Protein AF-A0A5J4Q9H9-F1 (afdb_monomer)

Secondary structure (DSSP, 8-state):
----EEEEE--EEEEEEEEE-SEEEEEHHHHHHHHHTSTT--HHHHHHHHTTS-SEEEEE-EEEEEEEEEEEEEEEEEEEE--GGGTTEEEEEEEEEEEEEEEEEEEEEEEEE--BSSTT--SBTTTTS-TTTHHHHHHH-HHHHHHHHS-EEEEEEE-GGGB-SEEEEEEEEEEEEEEETTEEEEEEEEEEEE-S-SBSSGGG--PPPEEEEEEEEEEE--

InterPro domains:
  IPR025665 Outer membrane protein, beta-barrel domain 2 [PF13568] (6-195)

Foldseek 3Di:
DQPQKDKDKDKDKDKFWDKDAFKDKDAVVVLLVVVVPDPQADPVLSVLLVVQQDRIKMKGWIKIKIWIKTKIDMKMKGKDQDDDPRNQKIKIKIKDKMKIFTPFIKMFIADWTFIGRDRVRPHWQLRSRDPVCVVVCCVRPVVVCCSGGNTDGTGMDGCQVQWDRMWMWMWMWIKMWGDDPQKIKMKIKIKIKTPDFTGPDCVVPGDIIMDIDIDTDMDGHD

Radius of gyration: 25.95 Å; Cα contacts (8 Å, |Δi|>4): 492; chains: 1; bounding box: 65×29×71 Å

Mean predicted aligned error: 10.01 Å

Organism: NCBI:txid433724

Nearest PDB structures (foldseek):
  8b14-assembly1_A  TM=2.072E-01  e=6.766E-01  Escherichia coli
  6z8a-assembly1_A  TM=2.342E-01  e=1.383E+00  Pseudomonas aeruginosa PAO1
  1xkw-assembly1_A  TM=2.610E-01  e=2.533E+00  Pseudomonas aeruginosa
  4v2t-assembly1_A  TM=9.777E-02  e=7.094E-02  Pleurotus ostreatus
  2w78-assembly2_B  TM=1.909E-01  e=9.483E+00  Pseudomonas aeruginosa PAO1

Structure (mmCIF, N/CA/C/O backbone):
data_AF-A0A5J4Q9H9-F1
#
_entry.id   AF-A0A5J4Q9H9-F1
#
loop_
_atom_site.group_PDB
_atom_site.id
_atom_site.type_symbol
_atom_site.label_atom_id
_atom_site.label_alt_id
_atom_site.label_comp_id
_atom_site.label_asym_id
_atom_site.label_entity_id
_atom_site.label_seq_id
_atom_site.pdbx_PDB_ins_code
_atom_site.Cartn_x
_atom_site.Cartn_y
_atom_site.Cartn_z
_atom_site.occupancy
_atom_site.B_iso_or_equiv
_atom_site.auth_seq_id
_atom_site.auth_comp_id
_atom_site.auth_asym_id
_atom_site.auth_atom_id
_atom_site.pdbx_PDB_model_num
ATOM 1 N N . MET A 1 1 ? 23.701 0.037 -36.144 1.00 41.28 1 MET A N 1
ATOM 2 C CA . MET A 1 1 ? 22.432 -0.633 -35.800 1.00 41.28 1 MET A CA 1
ATOM 3 C C . MET A 1 1 ? 21.512 0.436 -35.239 1.00 41.28 1 MET A C 1
ATOM 5 O O . MET A 1 1 ? 21.900 1.088 -34.281 1.00 41.28 1 MET A O 1
ATOM 9 N N . ASN A 1 2 ? 20.389 0.717 -35.909 1.00 48.28 2 ASN A N 1
ATOM 10 C CA . ASN A 1 2 ? 19.374 1.657 -35.422 1.00 48.28 2 ASN A CA 1
ATOM 11 C C . ASN A 1 2 ? 18.574 0.952 -34.322 1.00 48.28 2 ASN A C 1
ATOM 13 O O . ASN A 1 2 ? 17.488 0.436 -34.574 1.00 48.28 2 ASN A O 1
ATOM 17 N N . ASP A 1 3 ? 19.130 0.888 -33.115 1.00 61.78 3 ASP A N 1
ATOM 18 C CA . ASP A 1 3 ? 18.495 0.205 -31.985 1.00 61.78 3 ASP A CA 1
ATOM 19 C C . ASP A 1 3 ? 17.458 1.126 -31.342 1.00 61.78 3 ASP A C 1
ATOM 21 O O . ASP A 1 3 ? 17.572 1.505 -30.180 1.00 61.78 3 ASP A O 1
ATOM 25 N N . LEU A 1 4 ? 16.453 1.519 -32.126 1.00 75.50 4 LEU A N 1
ATOM 26 C CA . LEU A 1 4 ? 15.326 2.341 -31.686 1.00 75.50 4 LEU A CA 1
ATOM 27 C C . LEU A 1 4 ? 14.397 1.582 -30.740 1.00 75.50 4 LEU A C 1
ATOM 29 O O . LEU A 1 4 ? 13.659 2.236 -30.018 1.00 75.50 4 LEU A O 1
ATOM 33 N N . LEU A 1 5 ? 14.436 0.244 -30.737 1.00 87.25 5 LEU A N 1
ATOM 34 C CA . LEU A 1 5 ? 13.497 -0.627 -30.034 1.00 87.25 5 LEU A CA 1
ATOM 35 C C . LEU A 1 5 ? 14.233 -1.743 -29.277 1.00 87.25 5 LEU A C 1
ATOM 37 O O . LEU A 1 5 ? 15.105 -2.399 -29.842 1.00 87.25 5 LEU A O 1
ATOM 41 N N . SER A 1 6 ? 13.852 -2.002 -28.028 1.00 87.44 6 SER A N 1
ATOM 42 C CA . SER A 1 6 ? 14.334 -3.147 -27.246 1.00 87.44 6 SER A CA 1
ATOM 43 C C . SER A 1 6 ? 13.256 -3.696 -26.316 1.00 87.44 6 SER A C 1
ATOM 45 O O . SER A 1 6 ? 12.425 -2.944 -25.819 1.00 87.44 6 SER A O 1
ATOM 47 N N . LEU A 1 7 ? 13.292 -5.000 -26.043 1.00 91.56 7 LEU A N 1
ATOM 48 C CA . LEU A 1 7 ? 12.424 -5.654 -25.062 1.00 91.56 7 LEU A CA 1
ATOM 49 C C . LEU A 1 7 ? 13.215 -5.936 -23.779 1.00 91.56 7 LEU A C 1
ATOM 51 O O . LEU A 1 7 ? 14.341 -6.428 -23.846 1.00 91.56 7 LEU A O 1
ATOM 55 N N . ARG A 1 8 ? 12.626 -5.651 -22.616 1.00 90.56 8 ARG A N 1
ATOM 56 C CA . ARG A 1 8 ? 13.228 -5.889 -21.301 1.00 90.56 8 ARG A CA 1
ATOM 57 C C . ARG A 1 8 ? 12.278 -6.681 -20.410 1.00 90.56 8 ARG A C 1
ATOM 59 O O . ARG A 1 8 ? 11.172 -6.229 -20.138 1.00 90.56 8 ARG A O 1
ATOM 66 N N . LEU A 1 9 ? 12.755 -7.815 -19.910 1.00 92.25 9 LEU A N 1
ATOM 67 C CA . LEU A 1 9 ? 12.151 -8.550 -18.801 1.00 92.25 9 LEU A CA 1
ATOM 68 C C . LEU A 1 9 ? 12.932 -8.232 -17.520 1.00 92.25 9 LEU A C 1
ATOM 70 O O . LEU A 1 9 ? 14.160 -8.126 -17.563 1.00 92.25 9 LEU A O 1
ATOM 74 N N . GLY A 1 10 ? 12.234 -8.057 -16.401 1.00 88.44 10 GLY A N 1
ATOM 75 C CA . GLY A 1 10 ? 12.844 -7.770 -15.105 1.00 88.44 10 GLY A CA 1
ATOM 76 C C . GLY A 1 10 ? 12.313 -8.650 -13.980 1.00 88.44 10 GLY A C 1
ATOM 77 O O . GLY A 1 10 ? 11.302 -9.335 -14.124 1.00 88.44 10 GLY A O 1
ATOM 78 N N . VAL A 1 11 ? 13.003 -8.587 -12.843 1.00 91.44 11 VAL A N 1
ATOM 79 C CA . VAL A 1 11 ? 12.533 -9.076 -11.544 1.00 91.44 11 VAL A CA 1
ATOM 80 C C . VAL A 1 11 ? 12.859 -7.988 -10.531 1.00 91.44 11 VAL A C 1
ATOM 82 O O . VAL A 1 11 ? 14.010 -7.566 -10.430 1.00 91.44 11 VAL A O 1
ATOM 85 N N . GLU A 1 12 ? 11.849 -7.502 -9.820 1.00 89.75 12 GLU A N 1
ATOM 86 C CA . GLU A 1 12 ? 11.963 -6.331 -8.952 1.00 89.75 12 GLU A CA 1
ATOM 87 C C . GLU A 1 12 ? 11.316 -6.603 -7.592 1.00 89.75 12 GLU A C 1
ATOM 89 O O . GLU A 1 12 ? 10.290 -7.276 -7.497 1.00 89.75 12 GLU A O 1
ATOM 94 N N . TYR A 1 13 ? 11.904 -6.060 -6.529 1.00 89.38 13 TYR A N 1
ATOM 95 C CA . TYR A 1 13 ? 11.249 -5.957 -5.228 1.00 89.38 13 TYR A CA 1
ATOM 96 C C . TYR A 1 13 ? 10.645 -4.560 -5.099 1.00 89.38 13 TYR A C 1
ATOM 98 O O . TYR A 1 13 ? 11.327 -3.563 -5.335 1.00 89.38 13 TYR A O 1
ATOM 106 N N . SER A 1 14 ? 9.372 -4.484 -4.718 1.00 85.94 14 SER A N 1
ATOM 107 C CA . SER A 1 14 ? 8.640 -3.227 -4.599 1.00 85.94 14 SER A CA 1
ATOM 108 C C . SER A 1 14 ? 7.990 -3.113 -3.225 1.00 85.94 14 SER A C 1
ATOM 110 O O . SER A 1 14 ? 7.050 -3.840 -2.905 1.00 85.94 14 SER A O 1
ATOM 112 N N . GLY A 1 15 ? 8.501 -2.179 -2.422 1.00 85.06 15 GLY A N 1
ATOM 113 C CA . GLY A 1 15 ? 7.847 -1.719 -1.203 1.00 85.06 15 GLY A CA 1
ATOM 114 C C . GLY A 1 15 ? 6.813 -0.653 -1.552 1.00 85.06 15 GLY A C 1
ATOM 115 O O . GLY A 1 15 ? 7.159 0.419 -2.042 1.00 85.06 15 GLY A O 1
ATOM 116 N N . GLN A 1 16 ? 5.544 -0.947 -1.308 1.00 83.88 16 GLN A N 1
ATOM 117 C CA . GLN A 1 16 ? 4.407 -0.075 -1.592 1.00 83.88 16 GLN A CA 1
ATOM 118 C C . GLN A 1 16 ? 3.617 0.167 -0.309 1.00 83.88 16 GLN A C 1
ATOM 120 O O . GLN A 1 16 ? 3.762 -0.558 0.671 1.00 83.88 16 GLN A O 1
ATOM 125 N N . GLY A 1 17 ? 2.783 1.197 -0.266 1.00 81.75 17 GLY A N 1
ATOM 126 C CA . GLY A 1 17 ? 2.035 1.490 0.948 1.00 81.75 17 GLY A CA 1
ATOM 127 C C . GLY A 1 17 ? 1.616 2.938 1.064 1.00 81.75 17 GLY A C 1
ATOM 128 O O . GLY A 1 17 ? 1.721 3.717 0.121 1.00 81.75 17 GLY A O 1
ATOM 129 N N . GLY A 1 18 ? 1.137 3.291 2.249 1.00 78.69 18 GLY A N 1
ATOM 130 C CA . GLY A 1 18 ? 0.647 4.628 2.529 1.00 78.69 18 GLY A CA 1
ATOM 131 C C . GLY A 1 18 ? 0.656 4.925 4.018 1.00 78.69 18 GLY A C 1
ATOM 132 O O . GLY A 1 18 ? 0.462 4.038 4.851 1.00 78.69 18 GLY A O 1
ATOM 133 N N . ASN A 1 19 ? 0.873 6.195 4.339 1.00 81.25 19 ASN A N 1
ATOM 134 C CA . ASN A 1 19 ? 0.678 6.727 5.677 1.00 81.25 19 ASN A CA 1
ATOM 135 C C . ASN A 1 19 ? -0.604 7.554 5.671 1.00 81.25 19 ASN A C 1
ATOM 137 O O . ASN A 1 19 ? -0.775 8.426 4.822 1.00 81.25 19 ASN A O 1
ATOM 141 N N . ARG A 1 20 ? -1.491 7.284 6.623 1.00 79.44 20 ARG A N 1
ATOM 142 C CA . ARG A 1 20 ? -2.673 8.094 6.906 1.00 79.44 20 ARG A CA 1
ATOM 143 C C . ARG A 1 20 ? -2.517 8.620 8.321 1.00 79.44 20 ARG A C 1
ATOM 145 O O . ARG A 1 20 ? -2.344 7.837 9.250 1.00 79.44 20 ARG A O 1
ATOM 152 N N . ASP A 1 21 ? -2.510 9.934 8.458 1.00 83.81 21 ASP A N 1
ATOM 153 C CA . ASP A 1 21 ? -2.425 10.617 9.745 1.00 83.81 21 ASP A CA 1
ATOM 154 C C . ASP A 1 21 ? -3.697 11.447 9.914 1.00 83.81 21 ASP A C 1
ATOM 156 O O . ASP A 1 21 ? -4.116 12.115 8.964 1.00 83.81 21 ASP A O 1
ATOM 160 N N . GLY A 1 22 ? -4.331 11.355 11.080 1.00 84.12 22 GLY A N 1
ATOM 161 C CA . GLY A 1 22 ? -5.587 12.036 11.375 1.00 84.12 22 GLY A CA 1
ATOM 162 C C . GLY A 1 22 ? -6.822 11.133 11.395 1.00 84.12 22 GLY A C 1
ATOM 163 O O . GLY A 1 22 ? -6.749 9.905 11.523 1.00 84.12 22 GLY A O 1
ATOM 164 N N . VAL A 1 23 ? -7.980 11.779 11.255 1.00 87.25 23 VAL A N 1
ATOM 165 C CA . VAL A 1 23 ? -9.299 11.159 11.410 1.00 87.25 23 VAL A CA 1
ATOM 166 C C . VAL A 1 23 ? -9.632 10.240 10.234 1.00 87.25 23 VAL A C 1
ATOM 168 O O . VAL A 1 23 ? -9.565 10.631 9.068 1.00 87.25 23 VAL A O 1
ATOM 171 N N . GLN A 1 24 ? -10.008 9.002 10.547 1.00 85.81 24 GLN A N 1
ATOM 172 C CA . GLN A 1 24 ? -10.286 7.940 9.584 1.00 85.81 24 GLN A CA 1
ATOM 173 C C . GLN A 1 24 ? -11.603 7.251 9.917 1.00 85.81 24 GLN A C 1
ATOM 175 O O . GLN A 1 24 ? -11.871 6.957 11.079 1.00 85.81 24 GLN A O 1
ATOM 180 N N . ALA A 1 25 ? -12.393 6.978 8.879 1.00 86.44 25 ALA A N 1
ATOM 181 C CA . ALA A 1 25 ? -13.588 6.152 8.964 1.00 86.44 25 ALA A CA 1
ATOM 182 C C . ALA A 1 25 ? -13.213 4.666 9.099 1.00 86.44 25 ALA A C 1
ATOM 184 O O . ALA A 1 25 ? -12.323 4.180 8.396 1.00 86.44 25 ALA A O 1
ATOM 185 N N . MET A 1 26 ? -13.921 3.951 9.966 1.00 83.00 26 MET A N 1
ATOM 186 C CA . MET A 1 26 ? -13.781 2.524 10.246 1.00 83.00 26 MET A CA 1
ATOM 187 C C . MET A 1 26 ? -15.158 1.853 10.269 1.00 83.00 26 MET A C 1
ATOM 189 O O . MET A 1 26 ? -16.173 2.496 10.537 1.00 83.00 26 MET A O 1
ATOM 193 N N . SER A 1 27 ? -15.197 0.554 9.975 1.00 82.81 27 SER A N 1
ATOM 194 C CA . SER A 1 27 ? -16.440 -0.219 9.924 1.00 82.81 27 SER A CA 1
ATOM 195 C C . SER A 1 27 ? -16.875 -0.661 11.317 1.00 82.81 27 SER A C 1
ATOM 197 O O . SER A 1 27 ? -16.148 -1.397 11.991 1.00 82.81 27 SER A O 1
ATOM 199 N N . SER A 1 28 ? -18.088 -0.297 11.733 1.00 83.12 28 SER A N 1
ATOM 200 C CA . SER A 1 28 ? -18.634 -0.750 13.018 1.00 83.12 28 SER A CA 1
ATOM 201 C C . SER A 1 28 ? -18.848 -2.259 13.061 1.00 83.12 28 SER A C 1
ATOM 203 O O . SER A 1 28 ? -18.774 -2.842 14.134 1.00 83.12 28 SER A O 1
ATOM 205 N N . ASN A 1 29 ? -18.998 -2.933 11.917 1.00 78.69 29 ASN A N 1
ATOM 206 C CA . ASN A 1 29 ? -19.054 -4.398 11.882 1.00 78.69 29 ASN A CA 1
ATOM 207 C C . ASN A 1 29 ? -17.735 -5.029 12.355 1.00 78.69 29 ASN A C 1
ATOM 209 O O . ASN A 1 29 ? -17.751 -6.034 13.067 1.00 78.69 29 ASN A O 1
ATOM 213 N N . GLN A 1 30 ? -16.590 -4.429 12.004 1.00 74.88 30 GLN A N 1
ATOM 214 C CA . GLN A 1 30 ? -15.280 -4.882 12.486 1.00 74.88 30 GLN A CA 1
ATOM 215 C C . GLN A 1 30 ? -15.135 -4.632 13.990 1.00 74.88 30 GLN A C 1
ATOM 217 O O . GLN A 1 30 ? -14.678 -5.513 14.717 1.00 74.88 30 GLN A O 1
ATOM 222 N N . LEU A 1 31 ? -15.593 -3.468 14.468 1.00 80.56 31 LEU A N 1
ATOM 223 C CA . LEU A 1 31 ? -15.640 -3.158 15.897 1.00 80.56 31 LEU A CA 1
ATOM 224 C C . LEU A 1 31 ? -16.505 -4.175 16.651 1.00 80.56 31 LEU A C 1
ATOM 226 O O . LEU A 1 31 ? -16.017 -4.814 17.577 1.00 80.56 31 LEU A O 1
ATOM 230 N N . MET A 1 32 ? -17.745 -4.403 16.220 1.00 81.44 32 MET A N 1
ATOM 231 C CA . MET A 1 32 ? -18.651 -5.362 16.855 1.00 81.44 32 MET A CA 1
ATOM 232 C C . MET A 1 32 ? -18.073 -6.779 16.851 1.00 81.44 32 MET A C 1
ATOM 234 O O . MET A 1 32 ? -18.117 -7.449 17.877 1.00 81.44 32 MET A O 1
ATOM 238 N N . SER A 1 33 ? -17.431 -7.206 15.761 1.00 76.12 33 SER A N 1
ATOM 239 C CA . SER A 1 33 ? -16.739 -8.504 15.699 1.00 76.12 33 SER A CA 1
ATOM 240 C C . SER A 1 33 ? -15.598 -8.611 16.719 1.00 76.12 33 SER A C 1
ATOM 242 O O . SER A 1 33 ? -15.375 -9.676 17.292 1.00 76.12 33 SER A O 1
ATOM 244 N N . SER A 1 34 ? -14.881 -7.515 16.989 1.00 74.44 34 SER A N 1
ATOM 245 C CA . SER A 1 34 ? -13.848 -7.493 18.033 1.00 74.44 34 SER A CA 1
ATOM 246 C C . SER A 1 34 ? -14.439 -7.532 19.452 1.00 74.44 34 SER A C 1
ATOM 248 O O . SER A 1 34 ? -13.912 -8.227 20.320 1.00 74.44 34 SER A O 1
ATOM 250 N N . ILE A 1 35 ? -15.576 -6.863 19.675 1.00 78.88 35 ILE A N 1
ATOM 251 C CA . ILE A 1 35 ? -16.260 -6.809 20.974 1.00 78.88 35 ILE A CA 1
ATOM 252 C C . ILE A 1 35 ? -16.919 -8.154 21.307 1.00 78.88 35 ILE A C 1
ATOM 254 O O . ILE A 1 35 ? -16.809 -8.606 22.442 1.00 78.88 35 ILE A O 1
ATOM 258 N N . VAL A 1 36 ? -17.533 -8.835 20.332 1.00 79.12 36 VAL A N 1
ATOM 259 C CA . VAL A 1 36 ? -18.155 -10.169 20.503 1.00 79.12 36 VAL A CA 1
ATOM 260 C C . VAL A 1 36 ? -17.177 -11.189 21.098 1.00 79.12 36 VAL A C 1
ATOM 262 O O . VAL A 1 36 ? -17.578 -12.058 21.865 1.00 79.12 36 VAL A O 1
ATOM 265 N N . ASN A 1 37 ? -15.886 -11.067 20.786 1.00 71.38 37 ASN A N 1
ATOM 266 C CA . ASN A 1 37 ? -14.847 -11.966 21.290 1.00 71.38 37 ASN A CA 1
ATOM 267 C C . ASN A 1 37 ? -14.274 -11.549 22.659 1.00 71.38 37 ASN A C 1
ATOM 269 O O . ASN A 1 37 ? -13.361 -12.200 23.166 1.00 71.38 37 ASN A O 1
ATOM 273 N N . THR A 1 38 ? -14.776 -10.469 23.266 1.00 74.25 38 THR A N 1
ATOM 274 C CA . THR A 1 38 ? -14.309 -9.987 24.571 1.00 74.25 38 THR A CA 1
ATOM 275 C C . THR A 1 38 ? -15.017 -10.740 25.705 1.00 74.25 38 THR A C 1
ATOM 277 O O . THR A 1 38 ? -16.246 -10.691 25.800 1.00 74.25 38 THR A O 1
ATOM 280 N N . PRO A 1 39 ? -14.277 -11.412 26.608 1.00 76.62 39 PRO A N 1
ATOM 281 C CA . PRO A 1 39 ? -14.876 -12.113 27.739 1.00 76.62 39 PRO A CA 1
ATOM 282 C C . PRO A 1 39 ? -15.699 -11.178 28.637 1.00 76.62 39 PRO A C 1
ATOM 284 O O . PRO A 1 39 ? -15.245 -10.092 28.997 1.00 76.62 39 PRO A O 1
ATOM 287 N N . GLY A 1 40 ? -16.886 -11.631 29.048 1.00 77.62 40 GLY A N 1
ATOM 288 C CA . GLY A 1 40 ? -17.742 -10.901 29.990 1.00 77.62 40 GLY A CA 1
ATOM 289 C C . GLY A 1 40 ? -18.710 -9.898 29.357 1.00 77.62 40 GLY A C 1
ATOM 290 O O . GLY A 1 40 ? -19.285 -9.093 30.085 1.00 77.62 40 GLY A O 1
ATOM 291 N N . ILE A 1 41 ? -18.906 -9.939 28.035 1.00 83.12 41 ILE A N 1
ATOM 292 C CA . ILE A 1 41 ? -19.957 -9.176 27.351 1.00 83.12 41 ILE A CA 1
ATOM 293 C C . ILE A 1 41 ? -21.087 -10.140 26.936 1.00 83.12 41 ILE A C 1
ATOM 295 O O . ILE A 1 41 ? -20.883 -10.947 26.028 1.00 83.12 41 ILE A O 1
ATOM 299 N N . PRO A 1 42 ? -22.262 -10.101 27.591 1.00 85.44 42 PRO A N 1
ATOM 300 C CA . PRO A 1 42 ? -23.402 -10.946 27.237 1.00 85.44 42 PRO A CA 1
ATOM 301 C C . PRO A 1 42 ? -24.035 -10.534 25.895 1.0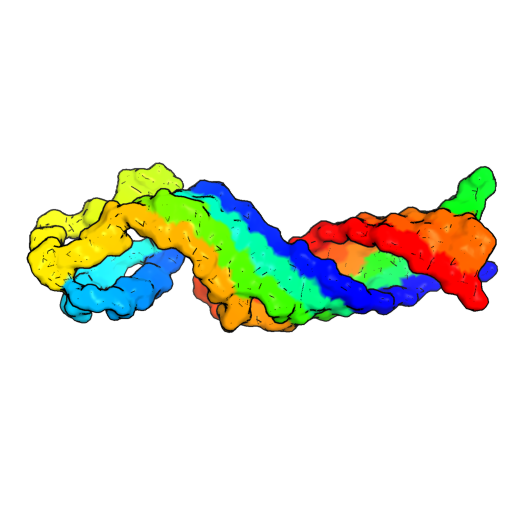0 85.44 42 PRO A C 1
ATOM 303 O O . PRO A 1 42 ? -24.003 -9.362 25.505 1.00 85.44 42 PRO A O 1
ATOM 306 N N . ALA A 1 43 ? -24.624 -11.498 25.181 1.00 84.50 43 ALA A N 1
ATOM 307 C CA . ALA A 1 43 ? -25.203 -11.286 23.850 1.00 84.50 43 ALA A CA 1
ATOM 308 C C . ALA A 1 43 ? -26.368 -10.281 23.870 1.00 84.50 43 ALA A C 1
ATOM 310 O O . ALA A 1 43 ? -26.548 -9.508 22.931 1.00 84.50 43 ALA A O 1
ATOM 311 N N . GLU A 1 44 ? -27.114 -10.239 24.972 1.00 85.25 44 GLU A N 1
ATOM 312 C CA . GLU A 1 44 ? -28.200 -9.296 25.217 1.00 85.25 44 GLU A CA 1
ATOM 313 C C . GLU A 1 44 ? -27.683 -7.850 25.252 1.00 85.25 44 GLU A C 1
ATOM 315 O O . GLU A 1 44 ? -28.298 -6.960 24.665 1.00 85.25 44 GLU A O 1
ATOM 320 N N . ALA A 1 45 ? -26.513 -7.610 25.860 1.00 83.94 45 ALA A N 1
ATOM 321 C CA . ALA A 1 45 ? -25.884 -6.288 25.876 1.00 83.94 45 ALA A CA 1
ATOM 322 C C . ALA A 1 45 ? -25.450 -5.842 24.473 1.00 83.94 45 ALA A C 1
ATOM 324 O O . ALA A 1 45 ? -25.598 -4.671 24.125 1.00 83.94 45 ALA A O 1
ATOM 325 N N . LEU A 1 46 ? -24.946 -6.774 23.657 1.00 82.94 46 LEU A N 1
ATOM 326 C CA . LEU A 1 46 ? -24.584 -6.510 22.261 1.00 82.94 46 LEU A CA 1
ATOM 327 C C . LEU A 1 46 ? -25.812 -6.186 21.408 1.00 82.94 46 LEU A C 1
ATOM 329 O O . LEU A 1 46 ? -25.752 -5.277 20.582 1.00 82.94 46 LEU A O 1
ATOM 333 N N . GLY A 1 47 ? -26.927 -6.886 21.635 1.00 83.62 47 GLY A N 1
ATOM 334 C CA . GLY A 1 47 ? -28.200 -6.614 20.968 1.00 83.62 47 GLY A CA 1
ATOM 335 C C . GLY A 1 47 ? -28.719 -5.202 21.244 1.00 83.62 47 GLY A C 1
ATOM 336 O O . GLY A 1 47 ? -29.160 -4.527 20.320 1.00 83.62 47 GLY A O 1
ATOM 337 N N . LEU A 1 48 ? -28.586 -4.715 22.484 1.00 84.38 48 LEU A N 1
ATOM 338 C CA . LEU A 1 48 ? -29.024 -3.365 22.865 1.00 84.38 48 LEU A CA 1
ATOM 339 C C . LEU A 1 48 ? -28.273 -2.248 22.131 1.00 84.38 48 LEU A C 1
ATOM 341 O O . LEU A 1 48 ? -28.855 -1.199 21.872 1.00 84.38 48 LEU A O 1
ATOM 345 N N . ILE A 1 49 ? -26.991 -2.444 21.815 1.00 82.69 49 ILE A N 1
ATOM 346 C CA . ILE A 1 49 ? -26.172 -1.418 21.151 1.00 82.69 49 ILE A CA 1
ATOM 347 C C . ILE A 1 49 ? -26.090 -1.591 19.635 1.00 82.69 49 ILE A C 1
ATOM 349 O O . ILE A 1 49 ? -25.772 -0.628 18.940 1.00 82.69 49 ILE A O 1
ATOM 353 N N . GLY A 1 50 ? -26.362 -2.791 19.115 1.00 79.19 50 GLY A N 1
ATOM 354 C CA . GLY A 1 50 ? -26.170 -3.121 17.702 1.00 79.19 50 GLY A CA 1
ATOM 355 C C . GLY A 1 50 ? -26.982 -2.239 16.753 1.00 79.19 50 GLY A C 1
ATOM 356 O O . GLY A 1 50 ? -26.497 -1.903 15.678 1.00 79.19 50 GLY A O 1
ATOM 357 N N . GLU A 1 51 ? -28.176 -1.811 17.169 1.00 79.19 51 GLU A N 1
ATOM 358 C CA . GLU A 1 51 ? -29.031 -0.902 16.389 1.00 79.19 51 GLU A CA 1
ATOM 359 C C . GLU A 1 51 ? -28.697 0.587 16.595 1.00 79.19 51 GLU A C 1
ATOM 361 O O . GLU A 1 51 ? -29.121 1.434 15.811 1.00 79.19 51 GLU A O 1
ATOM 366 N N . ILE A 1 52 ? -27.940 0.918 17.645 1.00 84.38 52 ILE A N 1
ATOM 367 C CA . ILE A 1 52 ? -27.628 2.300 18.041 1.00 84.38 52 ILE A CA 1
ATOM 368 C C . ILE A 1 52 ? -26.302 2.755 17.428 1.00 84.38 52 ILE A C 1
ATOM 370 O O . ILE A 1 52 ? -26.155 3.914 17.036 1.00 84.38 52 ILE A O 1
ATOM 374 N N . VAL A 1 53 ? -25.318 1.856 17.357 1.00 84.94 53 VAL A N 1
ATOM 375 C CA . VAL A 1 53 ? -24.001 2.179 16.807 1.00 84.94 53 VAL A CA 1
ATOM 376 C C . VAL A 1 53 ? -24.132 2.390 15.291 1.00 84.94 53 VAL A C 1
ATOM 378 O O . VAL A 1 53 ? -24.621 1.504 14.588 1.00 84.94 53 VAL A O 1
ATOM 381 N N . PRO A 1 54 ? -23.689 3.540 14.748 1.00 86.75 54 PRO A N 1
ATOM 382 C CA . PRO A 1 54 ? -23.759 3.805 13.315 1.00 86.75 54 PRO A CA 1
ATOM 383 C C . PRO A 1 54 ? -22.940 2.773 12.530 1.00 86.75 54 PRO A C 1
ATOM 385 O O . PRO A 1 54 ? -21.981 2.231 13.069 1.00 86.75 54 PRO A O 1
ATOM 388 N N . PRO A 1 55 ? -23.220 2.535 11.237 1.00 85.56 55 PRO A N 1
ATOM 389 C CA . PRO A 1 55 ? -22.481 1.554 10.431 1.00 85.56 55 PRO A CA 1
ATOM 390 C C . PRO A 1 55 ? -20.990 1.895 10.259 1.00 85.56 55 PRO A C 1
ATOM 392 O O . PRO A 1 55 ? -20.169 1.014 9.996 1.00 85.56 55 PRO A O 1
ATOM 395 N N . ILE A 1 56 ? -20.638 3.174 10.407 1.00 86.94 56 ILE A N 1
ATOM 396 C CA . ILE A 1 56 ? -19.276 3.698 10.313 1.00 86.94 56 ILE A CA 1
ATOM 397 C C . ILE A 1 56 ? -19.004 4.541 11.559 1.00 86.94 56 ILE A C 1
ATOM 399 O O . ILE A 1 56 ? -19.855 5.333 11.964 1.00 86.94 56 ILE A O 1
ATOM 403 N N . PHE A 1 57 ? -17.805 4.414 12.118 1.00 89.81 57 PHE A N 1
ATOM 404 C CA . PHE A 1 57 ? -17.288 5.286 13.171 1.00 89.81 57 PHE A CA 1
ATOM 405 C C . PHE A 1 57 ? -15.959 5.907 12.746 1.00 89.81 57 PHE A C 1
ATOM 407 O O . PHE A 1 57 ? -15.352 5.497 11.757 1.00 89.81 57 PHE A O 1
ATOM 414 N N . TYR A 1 58 ? -15.501 6.906 13.488 1.00 89.38 58 TYR A N 1
ATOM 415 C CA . TYR A 1 58 ? -14.286 7.646 13.188 1.00 89.38 58 TYR A CA 1
ATOM 416 C C . TYR A 1 58 ? -13.284 7.547 14.328 1.00 89.38 58 TYR A C 1
ATOM 418 O O . TYR A 1 58 ? -13.644 7.589 15.503 1.00 89.38 58 TYR A O 1
ATOM 426 N N . THR A 1 59 ? -12.007 7.456 13.978 1.00 88.50 59 THR A N 1
ATOM 427 C CA . THR A 1 59 ? -10.899 7.465 14.940 1.00 88.50 59 THR A CA 1
ATOM 428 C C . THR A 1 59 ? -9.783 8.347 14.432 1.00 88.50 59 THR A C 1
ATOM 430 O O . THR A 1 59 ? -9.494 8.347 13.237 1.00 88.50 59 THR A O 1
ATOM 433 N N . ASP A 1 60 ? -9.120 9.044 15.338 1.00 89.12 60 ASP A N 1
ATOM 434 C CA . ASP A 1 60 ? -7.919 9.820 15.055 1.00 89.12 60 ASP A CA 1
ATOM 435 C C . ASP A 1 60 ? -6.684 8.982 15.397 1.00 89.12 60 ASP A C 1
ATOM 437 O O . ASP A 1 60 ? -6.331 8.835 16.571 1.00 89.12 60 ASP A O 1
ATOM 441 N N . VAL A 1 61 ? -6.101 8.339 14.384 1.00 84.56 61 VAL A N 1
ATOM 442 C CA . VAL A 1 61 ? -4.975 7.411 14.544 1.00 84.56 61 VAL A CA 1
ATOM 443 C C . VAL A 1 61 ? -3.984 7.565 13.406 1.00 84.56 61 VAL A C 1
ATOM 445 O O . VAL A 1 61 ? -4.348 7.822 12.257 1.00 84.56 61 VAL A O 1
ATOM 448 N N . LYS A 1 62 ? -2.711 7.316 13.704 1.00 83.00 62 LYS A N 1
ATOM 449 C CA . LYS A 1 62 ? -1.678 7.250 12.678 1.00 83.00 62 LYS A CA 1
ATOM 450 C C . LYS A 1 62 ? -1.600 5.833 12.141 1.00 83.00 62 LYS A C 1
ATOM 452 O O . LYS A 1 62 ? -1.151 4.926 12.838 1.00 83.00 62 LYS A O 1
ATOM 457 N N . ASN A 1 63 ? -2.027 5.636 10.902 1.00 78.69 63 ASN A N 1
ATOM 458 C CA . ASN A 1 63 ? -2.043 4.335 10.256 1.00 78.69 63 ASN A CA 1
ATOM 459 C C . ASN A 1 63 ? -0.982 4.258 9.157 1.00 78.69 63 ASN A C 1
ATOM 461 O O . ASN A 1 63 ? -0.983 5.043 8.212 1.00 78.69 63 ASN A O 1
ATOM 465 N N . THR A 1 64 ? -0.081 3.289 9.264 1.00 81.38 64 THR A N 1
ATOM 466 C CA . THR A 1 64 ? 0.940 3.008 8.257 1.00 81.38 64 THR A CA 1
ATOM 467 C C . THR A 1 64 ? 0.666 1.644 7.660 1.00 81.38 64 THR A C 1
ATOM 469 O O . THR A 1 64 ? 0.744 0.633 8.352 1.00 81.38 64 THR A O 1
ATOM 472 N N . THR A 1 65 ? 0.390 1.606 6.363 1.00 81.19 65 THR A N 1
ATOM 473 C CA . THR A 1 65 ? 0.248 0.353 5.618 1.00 81.19 65 THR A CA 1
ATOM 474 C C . THR A 1 65 ? 1.496 0.126 4.781 1.00 81.19 65 THR A C 1
ATOM 476 O O . THR A 1 65 ? 1.937 1.040 4.083 1.00 81.19 65 THR A O 1
ATOM 479 N N . LYS A 1 66 ? 2.073 -1.073 4.860 1.00 83.88 66 LYS A N 1
ATOM 480 C CA . LYS A 1 66 ? 3.254 -1.490 4.097 1.00 83.88 66 LYS A CA 1
ATOM 481 C C . LYS A 1 66 ? 2.971 -2.805 3.389 1.00 83.88 66 LYS A C 1
ATOM 483 O O . LYS A 1 66 ? 2.574 -3.776 4.028 1.00 83.88 66 LYS A O 1
ATOM 488 N N . PHE A 1 67 ? 3.214 -2.823 2.093 1.00 87.12 67 PHE A N 1
ATOM 489 C CA . PHE A 1 67 ? 3.084 -3.972 1.219 1.00 87.12 67 PHE A CA 1
ATOM 490 C C . PHE A 1 67 ? 4.419 -4.244 0.547 1.00 87.12 67 PHE A C 1
ATOM 492 O O . PHE A 1 67 ? 5.032 -3.338 -0.005 1.00 87.12 67 PHE A O 1
ATOM 499 N N . ASP A 1 68 ? 4.834 -5.497 0.547 1.00 89.25 68 ASP A N 1
ATOM 500 C CA . ASP A 1 68 ? 6.039 -5.952 -0.125 1.00 89.25 68 ASP A CA 1
ATOM 501 C C . ASP A 1 68 ? 5.633 -6.828 -1.304 1.00 89.25 68 ASP A C 1
ATOM 503 O O . ASP A 1 68 ? 4.921 -7.814 -1.114 1.00 89.25 68 ASP A O 1
ATOM 507 N N . TYR A 1 69 ? 6.088 -6.493 -2.508 1.00 88.94 69 TYR A N 1
ATOM 508 C CA . TYR A 1 69 ? 5.788 -7.235 -3.728 1.00 88.94 69 TYR A CA 1
ATOM 509 C C . TYR A 1 69 ? 7.054 -7.736 -4.416 1.00 88.94 69 TYR A C 1
ATOM 511 O O . TYR A 1 69 ? 8.042 -7.012 -4.528 1.00 88.94 69 TYR A O 1
ATOM 519 N N . LEU A 1 70 ? 6.978 -8.949 -4.961 1.00 92.75 70 LEU A N 1
ATOM 520 C CA . LEU A 1 70 ? 7.833 -9.393 -6.056 1.00 92.75 70 LEU A CA 1
ATOM 521 C C . LEU A 1 70 ? 7.144 -9.021 -7.368 1.00 92.75 70 LEU A C 1
ATOM 523 O O . LEU A 1 70 ? 6.015 -9.447 -7.599 1.00 92.75 70 LEU A O 1
ATOM 527 N N . MET A 1 71 ? 7.796 -8.245 -8.223 1.00 92.38 71 MET A N 1
ATOM 528 C CA . MET A 1 71 ? 7.264 -7.795 -9.507 1.00 92.38 71 MET A CA 1
ATOM 529 C C . MET A 1 71 ? 8.050 -8.402 -10.667 1.00 92.38 71 MET A C 1
ATOM 531 O O . MET A 1 71 ? 9.277 -8.467 -10.632 1.00 92.38 71 MET A O 1
ATOM 535 N N . ILE A 1 72 ? 7.335 -8.808 -11.713 1.00 94.50 72 ILE A N 1
ATOM 536 C CA . ILE A 1 72 ? 7.895 -9.298 -12.973 1.00 94.50 72 ILE A CA 1
ATOM 537 C C . ILE A 1 72 ? 7.388 -8.383 -14.096 1.00 94.50 72 ILE A C 1
ATOM 539 O O . ILE A 1 72 ? 6.295 -8.605 -14.630 1.00 94.50 72 ILE A O 1
ATOM 543 N N . PRO A 1 73 ? 8.130 -7.311 -14.419 1.00 93.88 73 PRO A N 1
ATOM 544 C CA . PRO A 1 73 ? 7.766 -6.408 -15.498 1.00 93.88 73 PRO A CA 1
ATOM 545 C C . PRO A 1 73 ? 8.283 -6.861 -16.862 1.00 93.88 73 PRO A C 1
ATOM 547 O O . PRO A 1 73 ? 9.416 -7.330 -16.997 1.00 93.88 73 PRO A O 1
ATOM 550 N N . LEU A 1 74 ? 7.473 -6.620 -17.891 1.00 95.75 74 LEU A N 1
ATOM 551 C CA . LEU A 1 74 ? 7.855 -6.727 -19.293 1.00 95.75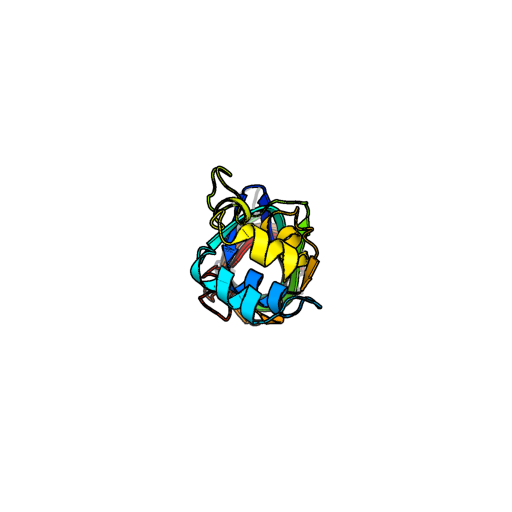 74 LEU A CA 1
ATOM 552 C C . LEU A 1 74 ? 7.695 -5.351 -19.940 1.00 95.75 74 LEU A C 1
ATOM 554 O O . LEU A 1 74 ? 6.596 -4.810 -19.979 1.00 95.75 74 LEU A O 1
ATOM 558 N N . SER A 1 75 ? 8.781 -4.777 -20.448 1.00 94.56 75 SER A N 1
ATOM 559 C CA . SER A 1 75 ? 8.795 -3.420 -20.997 1.00 94.56 75 SER A CA 1
ATOM 560 C C . SER A 1 75 ? 9.324 -3.404 -22.421 1.00 94.56 75 SER A C 1
ATOM 562 O O . SER A 1 75 ? 10.401 -3.934 -22.706 1.00 94.56 75 SER A O 1
ATOM 564 N N . LEU A 1 76 ? 8.576 -2.759 -23.308 1.00 95.56 76 LEU A N 1
ATOM 565 C CA . LEU A 1 76 ? 9.069 -2.339 -24.606 1.00 95.56 76 LEU A CA 1
ATOM 566 C C . LEU A 1 76 ? 9.691 -0.955 -24.442 1.00 95.56 76 LEU A C 1
ATOM 568 O O . LEU A 1 76 ? 9.033 -0.025 -23.982 1.00 95.56 76 LEU A O 1
ATOM 572 N N . GLN A 1 77 ? 10.957 -0.823 -24.813 1.00 94.44 77 GLN A N 1
ATOM 573 C CA . GLN A 1 77 ? 11.717 0.411 -24.700 1.00 94.44 77 GLN A CA 1
ATOM 574 C C . GLN A 1 77 ? 12.003 0.980 -26.082 1.00 94.44 77 GLN A C 1
ATOM 576 O O . GLN A 1 77 ? 12.498 0.273 -26.961 1.00 94.44 77 GLN A O 1
ATOM 581 N N . VAL A 1 78 ? 11.735 2.271 -26.246 1.00 94.25 78 VAL A N 1
ATOM 582 C CA . VAL A 1 78 ? 12.086 3.046 -27.432 1.00 94.25 78 VAL A CA 1
ATOM 583 C C . VAL A 1 78 ? 13.055 4.157 -27.072 1.00 94.25 78 VAL A C 1
ATOM 585 O O . VAL A 1 78 ? 12.870 4.840 -26.070 1.00 94.25 78 VAL A O 1
ATOM 588 N N . GLY A 1 79 ? 14.116 4.353 -27.854 1.00 92.75 79 GLY A N 1
ATOM 589 C CA . GLY A 1 79 ? 15.129 5.342 -27.489 1.00 92.75 79 GLY A CA 1
ATOM 590 C C . GLY A 1 79 ? 16.055 5.777 -28.604 1.00 92.75 79 GLY A C 1
ATOM 591 O O . GLY A 1 79 ? 16.078 5.187 -29.679 1.00 92.75 79 GLY A O 1
ATOM 592 N N . LYS A 1 80 ? 16.827 6.824 -28.318 1.00 91.62 80 LYS A N 1
ATOM 593 C CA . LYS A 1 80 ? 17.713 7.477 -29.277 1.00 91.62 80 LYS A CA 1
ATOM 594 C C . LYS A 1 80 ? 19.030 7.884 -28.619 1.00 91.62 80 LYS A C 1
ATOM 596 O O . LYS A 1 80 ? 19.032 8.488 -27.544 1.00 91.62 80 LYS A O 1
ATOM 601 N N . ASP A 1 81 ? 20.130 7.578 -29.299 1.00 90.75 81 ASP A N 1
ATOM 602 C CA . ASP A 1 81 ? 21.462 8.061 -28.934 1.00 90.75 81 ASP A CA 1
ATOM 603 C C . ASP A 1 81 ? 21.565 9.564 -29.230 1.00 90.75 81 ASP A C 1
ATOM 605 O O . ASP A 1 81 ? 21.098 10.056 -30.265 1.00 90.75 81 ASP A O 1
ATOM 609 N N . LEU A 1 82 ? 22.151 10.316 -28.303 1.00 88.69 82 LEU A N 1
ATOM 610 C CA . LEU A 1 82 ? 22.341 11.755 -28.450 1.00 88.69 82 LEU A CA 1
ATOM 611 C C . LEU A 1 82 ? 23.483 12.035 -29.442 1.00 88.69 82 LEU A C 1
ATOM 613 O O . LEU A 1 82 ? 24.417 11.258 -29.573 1.00 88.69 82 LEU A O 1
ATOM 617 N N . GLY A 1 83 ? 23.405 13.130 -30.200 1.00 85.81 83 GLY A N 1
ATOM 618 C CA . GLY A 1 83 ? 24.401 13.464 -31.228 1.00 85.81 83 GLY A CA 1
ATOM 619 C C . GLY A 1 83 ? 25.629 14.220 -30.700 1.00 85.81 83 GLY A C 1
ATOM 620 O O . GLY A 1 83 ? 25.681 14.650 -29.547 1.00 85.81 83 GLY A O 1
ATOM 621 N N . GLY A 1 84 ? 26.614 14.438 -31.577 1.00 86.75 84 GLY A N 1
ATOM 622 C CA . GLY A 1 84 ? 27.768 15.310 -31.314 1.00 86.75 84 GLY A CA 1
ATOM 623 C C . GLY A 1 84 ? 28.637 14.843 -30.141 1.00 86.75 84 GLY A C 1
ATOM 624 O O . GLY A 1 84 ? 28.965 13.660 -30.029 1.00 86.75 84 GLY A O 1
ATOM 625 N N . SER A 1 85 ? 28.996 15.769 -29.248 1.00 88.56 85 SER A N 1
ATOM 626 C CA . SER A 1 85 ? 29.793 15.481 -28.043 1.00 88.56 85 SER A CA 1
ATOM 627 C C . SER A 1 85 ? 29.091 14.552 -27.040 1.00 88.56 85 SER A C 1
ATOM 629 O O . SER A 1 85 ? 29.728 14.081 -26.104 1.00 88.56 85 SER A O 1
ATOM 631 N N . TRP A 1 86 ? 27.799 14.259 -27.236 1.00 87.62 86 TRP A N 1
ATOM 632 C CA . TRP A 1 86 ? 26.979 13.434 -26.346 1.00 87.62 86 TRP A CA 1
ATOM 633 C C . TRP A 1 86 ? 26.684 12.038 -26.912 1.00 87.62 86 TRP A C 1
ATOM 635 O O . TRP A 1 86 ? 25.832 11.345 -26.377 1.00 87.62 86 TRP A O 1
ATOM 645 N N . LYS A 1 87 ? 27.420 11.575 -27.933 1.00 88.50 87 LYS A N 1
ATOM 646 C CA . LYS A 1 87 ? 27.240 10.248 -28.570 1.00 88.50 87 LYS A CA 1
ATOM 647 C C . LYS A 1 87 ? 27.275 9.029 -27.645 1.00 88.50 87 LYS A C 1
ATOM 649 O O . LYS A 1 87 ? 26.806 7.964 -28.023 1.00 88.50 87 LYS A O 1
ATOM 654 N N . SER A 1 88 ? 27.849 9.172 -26.454 1.00 91.44 88 SER A N 1
ATOM 655 C CA . SER A 1 88 ? 27.855 8.125 -25.429 1.00 91.44 88 SER A CA 1
ATOM 656 C C . SER A 1 88 ? 26.567 8.088 -24.607 1.00 91.44 88 SER A C 1
ATOM 658 O O . SER A 1 88 ? 26.372 7.159 -23.836 1.00 91.44 88 SER A O 1
ATOM 660 N N . TRP A 1 89 ? 25.698 9.088 -24.725 1.00 93.62 89 TRP A N 1
ATOM 661 C CA . TRP A 1 89 ? 24.457 9.189 -23.973 1.00 93.62 89 TRP A CA 1
ATOM 662 C C . TRP A 1 89 ? 23.266 8.756 -24.816 1.00 93.62 89 TRP A C 1
ATOM 664 O O . TRP A 1 89 ? 23.178 9.066 -26.001 1.00 93.62 89 TRP A O 1
ATOM 674 N N . ARG A 1 90 ? 22.304 8.103 -24.173 1.00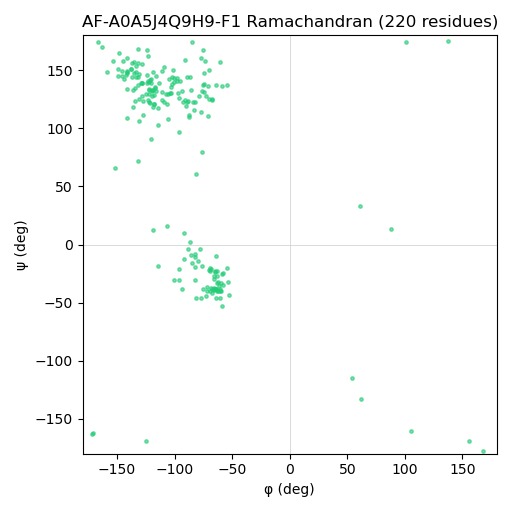 92.75 90 ARG A N 1
ATOM 675 C CA . ARG A 1 90 ? 21.051 7.677 -24.791 1.00 92.75 90 ARG A CA 1
ATOM 676 C C . ARG A 1 90 ? 19.880 7.977 -23.880 1.00 92.75 90 ARG A C 1
ATOM 678 O O . ARG A 1 90 ? 19.909 7.600 -22.708 1.00 92.75 90 ARG A O 1
ATOM 685 N N . VAL A 1 91 ? 18.837 8.569 -24.452 1.00 94.69 91 VAL A N 1
ATOM 686 C CA . VAL A 1 91 ? 17.531 8.735 -23.805 1.00 94.69 91 VAL A CA 1
ATOM 687 C C . VAL A 1 91 ? 16.557 7.697 -24.339 1.00 94.69 91 VAL A C 1
ATOM 689 O O . VAL A 1 91 ? 16.617 7.319 -25.512 1.00 94.69 91 VAL A O 1
ATOM 692 N N . TYR A 1 92 ? 15.675 7.201 -23.485 1.00 94.94 92 TYR A N 1
ATOM 693 C CA . TYR A 1 92 ? 14.673 6.220 -23.875 1.00 94.94 92 TYR A CA 1
ATOM 694 C C . TYR A 1 92 ? 13.442 6.297 -22.976 1.00 94.94 92 TYR A C 1
ATOM 696 O O . TYR A 1 92 ? 13.503 6.796 -21.856 1.00 94.94 92 TYR A O 1
ATOM 704 N N . ALA A 1 93 ? 12.322 5.808 -23.485 1.00 95.81 93 ALA A N 1
ATOM 705 C CA . ALA A 1 93 ? 11.088 5.619 -22.746 1.00 95.81 93 ALA A CA 1
ATOM 706 C C . ALA A 1 93 ? 10.694 4.147 -22.837 1.00 95.81 93 ALA A C 1
ATOM 708 O O . ALA A 1 93 ? 10.847 3.530 -23.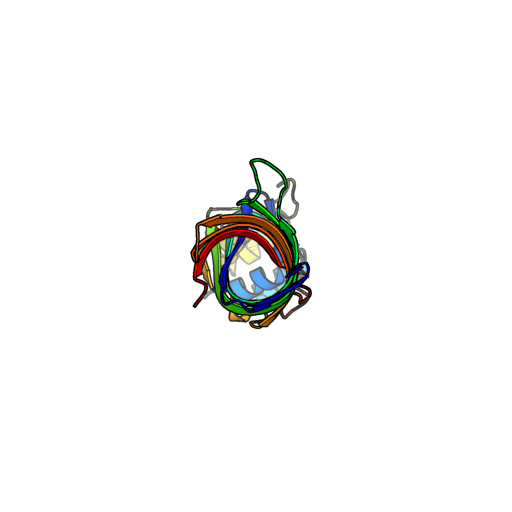893 1.00 95.81 93 ALA A O 1
ATOM 709 N N . GLY A 1 94 ? 10.211 3.583 -21.739 1.00 95.06 94 GLY A N 1
ATOM 710 C CA . GLY A 1 94 ? 9.723 2.215 -21.681 1.00 95.06 94 GLY A CA 1
ATOM 711 C C . GLY A 1 94 ? 8.292 2.158 -21.181 1.00 95.06 94 GLY A C 1
ATOM 712 O O . GLY A 1 94 ? 7.896 2.950 -20.328 1.00 95.06 94 GLY A O 1
ATOM 713 N N . ALA A 1 95 ? 7.521 1.208 -21.697 1.00 96.44 95 ALA A N 1
ATOM 714 C CA . ALA A 1 95 ? 6.191 0.907 -21.192 1.00 96.44 95 ALA A CA 1
ATOM 715 C C . ALA A 1 95 ? 5.855 -0.571 -21.390 1.00 96.44 95 ALA A C 1
ATOM 717 O O . ALA A 1 95 ? 6.319 -1.213 -22.334 1.00 96.44 95 ALA A O 1
ATOM 718 N N . GLY A 1 96 ? 5.017 -1.107 -20.510 1.00 95.94 96 GLY A N 1
ATOM 719 C CA . GLY A 1 96 ? 4.487 -2.452 -20.685 1.00 95.94 96 GLY A CA 1
ATOM 720 C C . GLY A 1 96 ? 3.783 -3.004 -19.450 1.00 95.94 96 GLY A C 1
ATOM 721 O O . GLY A 1 96 ? 3.607 -2.285 -18.461 1.00 95.94 96 GLY A O 1
ATOM 722 N N . PRO A 1 97 ? 3.313 -4.257 -19.526 1.00 96.75 97 PRO A N 1
ATOM 723 C CA . PRO A 1 97 ? 2.607 -4.894 -18.431 1.00 96.75 97 PRO A CA 1
ATOM 724 C C . PRO A 1 97 ? 3.558 -5.372 -17.330 1.00 96.75 97 PRO A C 1
ATOM 726 O O . PRO A 1 97 ? 4.747 -5.615 -17.549 1.00 96.75 97 PRO A O 1
ATOM 729 N N . PHE A 1 98 ? 2.998 -5.592 -16.147 1.00 94.81 98 PHE A N 1
ATOM 730 C CA . PHE A 1 98 ? 3.653 -6.335 -15.078 1.00 94.81 98 PHE A CA 1
ATOM 731 C C . PHE A 1 98 ? 2.671 -7.289 -14.402 1.00 94.81 98 PHE A C 1
ATOM 733 O O . PHE A 1 98 ? 1.460 -7.054 -14.378 1.00 94.81 98 PHE A O 1
ATOM 740 N N . VAL A 1 99 ? 3.220 -8.334 -13.790 1.00 94.56 99 VAL A N 1
ATOM 741 C CA . VAL A 1 99 ? 2.546 -9.133 -12.762 1.00 94.56 99 VAL A CA 1
ATOM 742 C C . VAL A 1 99 ? 3.308 -8.981 -11.452 1.00 94.56 99 VAL A C 1
ATOM 744 O O . VAL A 1 99 ? 4.531 -8.829 -11.458 1.00 94.56 99 VAL A O 1
ATOM 747 N N . SER A 1 100 ? 2.606 -8.981 -10.325 1.00 91.56 100 SER A N 1
ATOM 748 C CA . SER A 1 100 ? 3.230 -8.924 -9.012 1.00 91.56 100 SER A CA 1
ATOM 749 C C . SER A 1 100 ? 2.588 -9.870 -8.006 1.00 91.56 100 SER A C 1
ATOM 751 O O . SER A 1 100 ? 1.402 -10.188 -8.080 1.00 91.56 100 SER A O 1
ATOM 753 N N . PHE A 1 101 ? 3.406 -10.313 -7.056 1.00 91.25 101 PHE A N 1
ATOM 754 C CA . PHE A 1 101 ? 3.058 -11.265 -6.011 1.00 91.25 101 PHE A CA 1
ATOM 755 C C . PHE A 1 101 ? 3.307 -10.631 -4.644 1.00 91.25 101 PHE A C 1
ATOM 757 O O . PHE A 1 101 ? 4.421 -10.190 -4.357 1.00 91.25 101 PHE A O 1
ATOM 764 N N . LEU A 1 102 ? 2.273 -10.574 -3.808 1.00 89.19 102 LEU A N 1
ATOM 765 C CA . LEU A 1 102 ? 2.318 -10.013 -2.462 1.00 89.19 102 LEU A CA 1
ATOM 766 C C . LEU A 1 102 ? 3.117 -10.935 -1.532 1.00 89.19 102 LEU A C 1
ATOM 768 O O . LEU A 1 102 ? 2.674 -12.026 -1.161 1.00 89.19 102 LEU A O 1
ATOM 772 N N . LEU A 1 103 ? 4.292 -10.473 -1.123 1.00 88.62 103 LEU A N 1
ATOM 773 C CA . LEU A 1 103 ? 5.179 -11.160 -0.192 1.00 88.62 103 LEU A CA 1
ATOM 774 C C . LEU A 1 103 ? 4.739 -10.923 1.257 1.00 88.62 103 LEU A C 1
ATOM 776 O O . LEU A 1 103 ? 4.626 -11.879 2.029 1.00 88.62 103 LEU A O 1
ATOM 780 N N . SER A 1 104 ? 4.438 -9.672 1.615 1.00 83.88 104 SER A N 1
ATOM 781 C CA . SER A 1 104 ? 4.085 -9.253 2.980 1.00 83.88 104 SER A CA 1
ATOM 782 C C . SER A 1 104 ? 3.116 -8.067 2.963 1.00 83.88 104 SER A C 1
ATOM 784 O O . SER A 1 104 ? 3.190 -7.220 2.075 1.00 83.88 104 SER A O 1
ATOM 786 N N . ALA A 1 105 ? 2.192 -8.019 3.927 1.00 82.06 105 ALA A N 1
ATOM 787 C CA . ALA A 1 105 ? 1.237 -6.928 4.096 1.00 82.06 105 ALA A CA 1
ATOM 788 C C . ALA A 1 105 ? 1.036 -6.626 5.582 1.00 82.06 105 ALA A C 1
ATOM 790 O O . ALA A 1 105 ? 0.429 -7.400 6.314 1.00 82.06 105 ALA A O 1
ATOM 791 N N . LYS A 1 106 ? 1.552 -5.485 6.033 1.00 78.44 106 LYS A N 1
ATOM 792 C CA . LYS A 1 106 ? 1.491 -5.072 7.435 1.00 78.44 106 LYS A CA 1
ATOM 793 C C . LYS A 1 106 ? 0.750 -3.758 7.558 1.00 78.44 106 LYS A C 1
ATOM 795 O O . LYS A 1 106 ? 1.128 -2.770 6.924 1.00 78.44 106 LYS A O 1
ATOM 800 N N . GLN A 1 107 ? -0.245 -3.729 8.433 1.00 74.88 107 GLN A N 1
ATOM 801 C CA . GLN A 1 107 ? -0.876 -2.499 8.877 1.00 74.88 107 GLN A CA 1
ATOM 802 C C . GLN A 1 107 ? -0.434 -2.211 10.307 1.00 74.88 107 GLN A C 1
ATOM 804 O O . GLN A 1 107 ? -0.621 -3.016 11.212 1.00 74.88 107 GLN A O 1
ATOM 809 N N . VAL A 1 108 ? 0.190 -1.058 10.512 1.00 74.56 108 VAL A N 1
ATOM 810 C CA . VAL A 1 108 ? 0.623 -0.595 11.826 1.00 74.56 108 VAL A CA 1
ATOM 811 C C . VAL A 1 108 ? -0.176 0.647 12.157 1.00 74.56 108 VAL A C 1
ATOM 813 O O . VAL A 1 108 ? 0.111 1.734 11.656 1.00 74.56 108 VAL A O 1
ATOM 816 N N . SER A 1 109 ? -1.171 0.479 13.015 1.00 74.69 109 SER A N 1
ATOM 817 C CA . SER A 1 109 ? -1.902 1.590 13.598 1.00 74.69 109 SER A CA 1
ATOM 818 C C . SER A 1 109 ? -1.215 1.971 14.910 1.00 74.69 109 SER A C 1
ATOM 820 O O . SER A 1 109 ? -0.970 1.122 15.761 1.00 74.69 109 SER A O 1
ATOM 822 N N . LYS A 1 110 ? -0.822 3.238 15.050 1.00 70.56 110 LYS A N 1
ATOM 823 C CA . LYS A 1 110 ? -0.197 3.787 16.256 1.00 70.56 110 LYS A CA 1
ATOM 824 C C . LYS A 1 110 ? -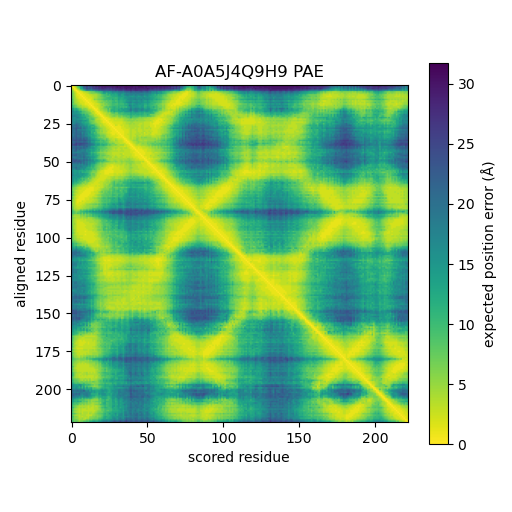1.084 4.880 16.825 1.00 70.56 110 LYS A C 1
ATOM 826 O O . LYS A 1 110 ? -1.429 5.828 16.120 1.00 70.56 110 LYS A O 1
ATOM 831 N N . GLY A 1 111 ? -1.376 4.776 18.115 1.00 68.06 111 GLY A N 1
ATOM 832 C CA . GLY A 1 111 ? -2.058 5.820 18.865 1.00 68.06 111 GLY A CA 1
ATOM 833 C C . GLY A 1 111 ? -3.126 5.279 19.800 1.00 68.06 111 GLY A C 1
ATOM 834 O O . GLY A 1 111 ? -3.424 4.082 19.826 1.00 68.06 111 GLY A O 1
ATOM 835 N N . LYS A 1 112 ? -3.682 6.211 20.565 1.00 80.12 112 LYS A N 1
ATOM 836 C CA . LYS A 1 112 ? -4.884 6.030 21.363 1.00 80.12 112 LYS A CA 1
ATOM 837 C C . LYS A 1 112 ? -5.941 6.962 20.809 1.00 80.12 112 LYS A C 1
ATOM 839 O O . LYS A 1 112 ? -5.638 8.125 20.553 1.00 80.12 112 LYS A O 1
ATOM 844 N N . SER A 1 113 ? -7.145 6.453 20.595 1.00 83.38 113 SER A N 1
ATOM 845 C CA . SER A 1 113 ? -8.241 7.281 20.105 1.00 83.38 113 SER A CA 1
ATOM 846 C C . SER A 1 113 ? -9.556 6.860 20.723 1.00 83.38 113 SER A C 1
ATOM 848 O O . SER A 1 113 ? -9.806 5.669 20.914 1.00 83.38 113 SER A O 1
ATOM 850 N N . LYS A 1 114 ? -10.399 7.849 21.013 1.00 89.00 114 LYS A N 1
ATOM 851 C CA . LYS A 1 114 ? -11.816 7.603 21.266 1.00 89.00 114 LYS A CA 1
ATOM 852 C C . LYS A 1 114 ? -12.508 7.287 19.944 1.00 89.00 114 LYS A C 1
ATOM 854 O O . LYS A 1 114 ? -12.025 7.652 18.872 1.00 89.00 114 LYS A O 1
ATOM 859 N N . LEU A 1 115 ? -13.644 6.614 20.039 1.00 91.00 115 LEU A N 1
ATOM 860 C CA . LEU A 1 115 ? -14.464 6.288 18.883 1.00 91.00 115 LEU A CA 1
ATOM 861 C C . LEU A 1 115 ? -15.507 7.389 18.706 1.00 91.00 115 LEU A C 1
ATOM 863 O O . LEU A 1 115 ? -16.268 7.662 19.634 1.00 91.00 115 LEU A O 1
ATOM 867 N N . TYR A 1 116 ? -15.524 8.029 17.543 1.00 90.94 116 TYR A N 1
ATOM 868 C CA . TYR A 1 116 ? -16.397 9.155 17.224 1.00 90.94 116 TYR A CA 1
ATOM 869 C C . TYR A 1 116 ? -17.479 8.760 16.224 1.00 90.94 116 TYR A C 1
ATOM 871 O O . TYR A 1 116 ? -17.289 7.865 15.403 1.00 90.94 116 TYR A O 1
ATOM 879 N N . THR A 1 117 ? -18.613 9.449 16.264 1.00 91.19 117 THR A N 1
ATOM 880 C CA . THR A 1 11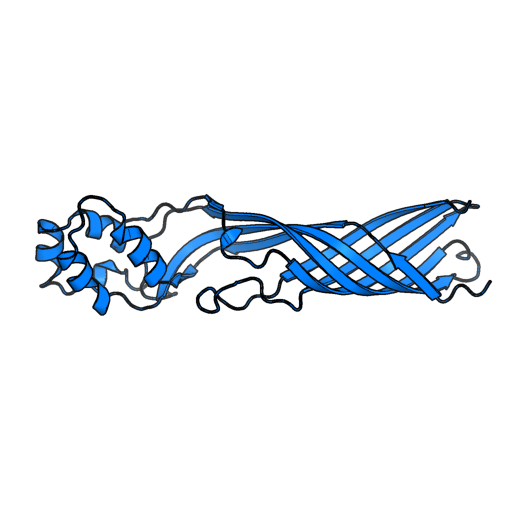7 ? -19.702 9.265 15.291 1.00 91.19 117 THR A CA 1
ATOM 881 C C . THR A 1 117 ? -19.466 10.036 13.996 1.00 91.19 117 THR A C 1
ATOM 883 O O . THR A 1 117 ? -20.041 9.702 12.962 1.00 91.19 117 THR A O 1
ATOM 886 N N . ASP A 1 118 ? -18.594 11.044 14.032 1.00 88.88 118 ASP A N 1
ATOM 887 C CA . ASP A 1 118 ? -18.331 11.950 12.922 1.00 88.88 118 ASP A CA 1
ATOM 888 C C . ASP A 1 118 ? -16.843 12.324 12.795 1.00 88.88 118 ASP A C 1
ATOM 890 O O . ASP A 1 118 ? -16.057 12.233 13.743 1.00 88.88 118 ASP A O 1
ATOM 894 N N . ALA A 1 119 ? -16.462 12.796 11.605 1.00 87.50 119 ALA A N 1
ATOM 895 C CA . ALA A 1 119 ? -15.090 13.197 11.301 1.00 87.50 119 ALA A CA 1
ATOM 896 C C . ALA A 1 119 ? -14.637 14.484 12.027 1.00 87.50 119 ALA A C 1
ATOM 898 O O . ALA A 1 119 ? -13.437 14.704 12.190 1.00 87.50 119 ALA A O 1
ATOM 899 N N . SER A 1 120 ? -15.576 15.332 12.468 1.00 89.75 120 SER A N 1
ATOM 900 C CA . SER A 1 120 ? -15.289 16.532 13.272 1.00 89.75 120 SER A CA 1
ATOM 901 C C . SER A 1 120 ? -15.017 16.231 14.748 1.00 89.75 120 SER A C 1
ATOM 903 O O . SER A 1 120 ? -14.641 17.143 15.483 1.00 89.75 120 SER A O 1
ATOM 905 N N . LYS A 1 121 ? -15.1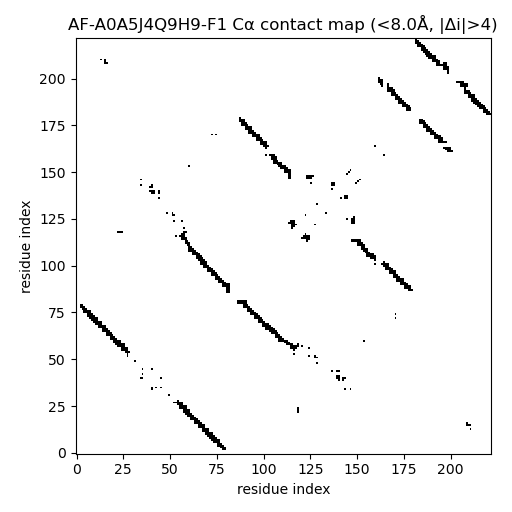33 14.963 15.167 1.00 89.06 121 LYS A N 1
ATOM 906 C CA . LYS A 1 121 ? -14.941 14.512 16.550 1.00 89.06 121 LYS A CA 1
ATOM 907 C C . LYS A 1 121 ? -15.933 15.167 17.521 1.00 89.06 121 LYS A C 1
ATOM 909 O O . LYS A 1 121 ? -15.583 15.416 18.675 1.00 89.06 121 LYS A O 1
ATOM 914 N N . SER A 1 122 ? -17.157 15.448 17.063 1.00 88.12 122 SER A N 1
ATOM 915 C CA . SER A 1 122 ? -18.146 16.188 17.859 1.00 88.12 122 SER A CA 1
ATOM 916 C C . SER A 1 122 ? -18.769 15.328 18.957 1.00 88.12 122 SER A C 1
ATOM 918 O O . SER A 1 122 ? -18.989 15.817 20.064 1.00 88.12 122 SER A O 1
ATOM 920 N N . GLN A 1 123 ? -19.032 14.047 18.679 1.00 90.31 123 GLN A N 1
ATOM 921 C CA . GLN A 1 123 ? -19.609 13.105 19.645 1.00 90.31 123 GLN A CA 1
ATOM 922 C C . GLN A 1 123 ? -18.891 11.752 19.619 1.00 90.31 123 GLN A C 1
ATOM 924 O O . GLN A 1 123 ? -18.406 11.308 18.577 1.00 90.31 123 GLN A O 1
ATOM 929 N N . THR A 1 124 ? -18.811 11.087 20.775 1.00 91.06 124 THR A N 1
ATOM 930 C CA . THR A 1 124 ? -18.260 9.726 20.886 1.00 91.06 124 THR A CA 1
ATOM 931 C C . THR A 1 124 ? -19.350 8.670 20.734 1.00 91.06 124 THR A C 1
ATOM 933 O O . THR A 1 124 ? -20.521 8.947 21.001 1.00 91.06 124 THR A O 1
ATOM 936 N N . LEU A 1 125 ? -18.978 7.435 20.390 1.00 89.00 125 LEU A N 1
ATOM 937 C CA . LEU A 1 125 ? -19.927 6.318 20.324 1.00 89.00 125 LEU A CA 1
ATOM 938 C C . LEU A 1 125 ? -20.645 6.081 21.659 1.00 89.00 125 LEU A C 1
ATOM 940 O O . LEU A 1 125 ? -21.828 5.768 21.668 1.00 89.00 125 LEU A O 1
ATOM 944 N N . TRP A 1 126 ? -19.973 6.285 22.794 1.00 89.94 126 TRP A N 1
ATOM 945 C CA . TRP A 1 126 ? -20.643 6.193 24.094 1.00 89.94 126 TRP A CA 1
ATOM 946 C C . TRP A 1 126 ? -21.708 7.279 24.301 1.00 89.94 126 TRP A C 1
ATOM 948 O O . TRP A 1 126 ? -22.765 7.008 24.862 1.00 89.94 126 TRP A O 1
ATOM 958 N N . SER A 1 127 ? -21.466 8.506 23.827 1.00 88.94 127 SER A N 1
ATOM 959 C CA . SER A 1 127 ? -22.387 9.629 24.056 1.00 88.94 127 SER A CA 1
ATOM 960 C C . SER A 1 127 ? -23.727 9.512 23.325 1.00 88.94 127 SER A C 1
ATOM 962 O O . SER A 1 127 ? -24.695 10.129 23.760 1.00 88.94 127 SER A O 1
ATOM 964 N N . ILE A 1 128 ? -23.803 8.704 22.261 1.00 89.44 128 ILE A N 1
ATOM 965 C CA . ILE A 1 128 ? -25.058 8.450 21.537 1.00 89.44 128 ILE A CA 1
ATOM 966 C C . ILE A 1 128 ? -25.899 7.329 22.149 1.00 89.44 128 ILE A C 1
ATOM 968 O O . ILE A 1 128 ? -27.047 7.145 21.750 1.00 89.44 128 ILE A O 1
ATOM 972 N N . ILE A 1 129 ? -25.361 6.585 23.121 1.00 89.50 129 ILE A N 1
ATOM 973 C CA . ILE A 1 129 ? -26.146 5.591 23.848 1.00 89.50 129 ILE A CA 1
ATOM 974 C C . ILE A 1 129 ? -27.200 6.328 24.691 1.00 89.50 129 ILE A C 1
ATOM 976 O O . ILE A 1 129 ? -26.823 7.171 25.512 1.00 89.50 129 ILE A O 1
ATOM 980 N N . PRO A 1 130 ? -28.502 6.015 24.541 1.00 90.62 130 PRO A N 1
ATOM 981 C CA . PRO A 1 130 ? -29.573 6.676 25.273 1.00 90.62 130 PRO A CA 1
ATOM 982 C C . PRO A 1 130 ? -29.360 6.643 26.798 1.00 90.62 130 PRO A C 1
ATOM 984 O O . PRO A 1 130 ? -29.010 5.588 27.340 1.00 90.62 130 PRO A O 1
ATOM 987 N N . PRO A 1 131 ? -29.610 7.750 27.527 1.00 89.06 131 PRO A N 1
ATOM 988 C CA . PRO A 1 131 ? -29.356 7.837 28.970 1.00 89.06 131 PRO A CA 1
ATOM 989 C C . PRO A 1 131 ? -30.111 6.804 29.816 1.00 89.06 131 PRO A C 1
ATOM 991 O O . PRO A 1 131 ? -29.662 6.454 30.899 1.00 89.06 131 PRO A O 1
ATOM 994 N N . ASN A 1 132 ? -31.248 6.300 29.333 1.00 89.19 132 ASN A N 1
ATOM 995 C CA . ASN A 1 132 ? -32.017 5.237 29.983 1.00 89.19 132 ASN A CA 1
ATOM 996 C C . ASN A 1 132 ? -31.400 3.837 29.799 1.00 89.19 132 ASN A C 1
ATOM 998 O O . ASN A 1 132 ? -31.728 2.933 30.560 1.00 89.19 132 ASN A O 1
ATOM 1002 N N . ILE A 1 133 ? -30.516 3.653 28.813 1.00 87.94 133 ILE A N 1
ATOM 1003 C CA . ILE A 1 133 ? -29.835 2.382 28.520 1.00 87.94 133 ILE A CA 1
ATOM 1004 C C . ILE A 1 133 ? -28.442 2.337 29.167 1.00 87.94 133 ILE A C 1
ATOM 1006 O O . ILE A 1 133 ? -27.988 1.269 29.577 1.00 87.94 133 ILE A O 1
ATOM 1010 N N . GLN A 1 134 ? -27.766 3.482 29.321 1.00 88.19 134 GLN A N 1
ATOM 1011 C CA . GLN A 1 134 ? -26.417 3.545 29.906 1.00 88.19 134 GLN A CA 1
ATOM 1012 C C . GLN A 1 134 ? -26.280 2.856 31.283 1.00 88.19 134 GLN A C 1
ATOM 1014 O O . GLN A 1 134 ? -25.305 2.118 31.457 1.00 88.19 134 GLN A O 1
ATOM 1019 N N . PRO A 1 135 ? -27.212 3.014 32.250 1.00 89.94 135 PRO A N 1
ATOM 1020 C CA . PRO A 1 135 ? -27.121 2.329 33.542 1.00 89.94 135 PRO A CA 1
ATOM 1021 C C . PRO A 1 135 ? -27.206 0.806 33.393 1.00 89.94 135 PRO A C 1
ATOM 1023 O O . PRO A 1 135 ? -26.446 0.087 34.032 1.00 89.94 135 PRO A O 1
ATOM 1026 N N . ILE A 1 136 ? -28.060 0.327 32.481 1.00 89.00 136 ILE A N 1
ATOM 1027 C CA . ILE A 1 136 ? -28.256 -1.101 32.200 1.00 89.00 136 ILE A CA 1
ATOM 1028 C C . ILE A 1 136 ? -26.966 -1.712 31.641 1.00 89.00 136 ILE A C 1
ATOM 1030 O O . ILE A 1 136 ? -26.523 -2.757 32.106 1.00 89.00 136 ILE A O 1
ATOM 1034 N N . ILE A 1 137 ? -26.321 -1.044 30.677 1.00 86.31 137 ILE A N 1
ATOM 1035 C CA . ILE A 1 137 ? -25.032 -1.498 30.126 1.00 86.31 137 ILE A CA 1
ATOM 1036 C C . ILE A 1 137 ? -23.939 -1.459 31.197 1.00 86.31 137 ILE A C 1
ATOM 1038 O O . ILE A 1 137 ? -23.103 -2.355 31.247 1.00 86.31 137 ILE A O 1
ATOM 1042 N N . THR A 1 138 ? -23.947 -0.445 32.063 1.00 86.81 138 THR A N 1
ATOM 1043 C CA . THR A 1 138 ? -22.944 -0.301 33.128 1.00 86.81 138 THR A CA 1
ATOM 1044 C C . THR A 1 138 ? -22.993 -1.458 34.118 1.00 86.81 138 THR A C 1
ATOM 1046 O O . THR A 1 138 ? -21.947 -1.953 34.530 1.00 86.81 138 THR A O 1
ATOM 1049 N N . GLU A 1 139 ? -24.195 -1.912 34.462 1.00 87.62 139 GLU A N 1
ATOM 1050 C CA . GLU A 1 139 ? -24.401 -3.041 35.364 1.00 87.62 139 GLU A CA 1
ATOM 1051 C C . GLU A 1 139 ? -24.146 -4.389 34.672 1.00 87.62 139 GLU A C 1
ATOM 1053 O O . GLU A 1 139 ? -23.433 -5.239 35.202 1.00 87.62 139 GLU A O 1
ATOM 1058 N N . MET A 1 140 ? -24.686 -4.575 33.465 1.00 86.25 140 MET A N 1
ATOM 1059 C CA . MET A 1 140 ? -24.677 -5.865 32.766 1.00 86.25 140 MET A CA 1
ATOM 1060 C C . MET A 1 140 ? -23.368 -6.151 32.016 1.00 86.25 140 MET A C 1
ATOM 1062 O O . MET A 1 140 ? -22.989 -7.309 31.845 1.00 86.25 140 MET A O 1
ATOM 1066 N N . ALA A 1 141 ? -22.687 -5.114 31.528 1.00 85.94 141 ALA A N 1
ATOM 1067 C CA . ALA A 1 141 ? -21.521 -5.236 30.661 1.00 85.94 141 ALA A CA 1
ATOM 1068 C C . ALA A 1 141 ? -20.568 -4.031 30.809 1.00 85.94 141 ALA A C 1
ATOM 1070 O O . ALA A 1 141 ? -20.353 -3.284 29.851 1.00 85.94 141 ALA A O 1
ATOM 1071 N N . PRO A 1 142 ? -19.924 -3.835 31.974 1.00 85.94 142 PRO A N 1
ATOM 1072 C CA . PRO A 1 142 ? -19.044 -2.685 32.217 1.00 85.94 142 PRO A CA 1
ATOM 1073 C C . PRO A 1 142 ? -17.882 -2.574 31.210 1.00 85.94 142 PRO A C 1
ATOM 1075 O O . PRO A 1 142 ? -17.388 -1.479 30.943 1.00 85.94 142 PRO A O 1
ATOM 1078 N N . GLN A 1 143 ? -17.476 -3.686 30.586 1.00 83.25 143 GLN A N 1
ATOM 1079 C CA . GLN A 1 143 ? -16.446 -3.701 29.541 1.00 83.25 143 GLN A CA 1
ATOM 1080 C C . GLN A 1 143 ? -16.865 -2.960 28.258 1.00 83.25 143 GLN A C 1
ATOM 1082 O O . GLN A 1 143 ? -16.007 -2.410 27.565 1.00 83.25 143 GLN A O 1
ATOM 1087 N N . LEU A 1 144 ? -18.168 -2.876 27.957 1.00 84.12 144 LEU A N 1
ATOM 1088 C CA . LEU A 1 144 ? -18.681 -2.136 26.797 1.00 84.12 144 LEU A CA 1
ATOM 1089 C C . LEU A 1 144 ? -18.447 -0.627 26.912 1.00 84.12 144 LEU A C 1
ATOM 1091 O O . LEU A 1 144 ? -18.238 0.037 25.897 1.00 84.12 144 LEU A O 1
ATOM 1095 N N . ILE A 1 145 ? -18.410 -0.092 28.135 1.00 85.25 145 ILE A N 1
ATOM 1096 C CA . ILE A 1 145 ? -18.091 1.321 28.380 1.00 85.25 145 ILE A CA 1
ATOM 1097 C C . ILE A 1 145 ? -16.683 1.626 27.869 1.00 85.25 145 ILE A C 1
ATOM 1099 O O . ILE A 1 145 ? -16.468 2.609 27.163 1.00 85.25 145 ILE A O 1
ATOM 1103 N N . ASN A 1 146 ? -15.724 0.754 28.184 1.00 81.81 146 ASN A N 1
ATOM 1104 C CA . ASN A 1 146 ? -14.342 0.914 27.746 1.00 81.81 146 ASN A CA 1
ATOM 1105 C C . ASN A 1 146 ? -14.207 0.718 26.232 1.00 81.81 146 ASN A C 1
ATOM 1107 O O . ASN A 1 146 ? -13.456 1.451 25.595 1.00 81.81 146 ASN A O 1
ATOM 1111 N N . ALA A 1 147 ? -14.962 -0.216 25.650 1.00 81.31 147 ALA A N 1
ATOM 1112 C CA . ALA A 1 147 ? -14.939 -0.471 24.212 1.00 81.31 147 ALA A CA 1
ATOM 1113 C C . ALA A 1 147 ? -15.507 0.694 23.377 1.00 81.31 147 ALA A C 1
ATOM 1115 O O . ALA A 1 147 ? -14.976 0.990 22.312 1.00 81.31 147 ALA A O 1
ATOM 1116 N N . LEU A 1 148 ? -16.566 1.368 23.847 1.00 84.31 148 LEU A N 1
ATOM 1117 C CA . LEU A 1 148 ? -17.258 2.428 23.093 1.00 84.31 148 LEU A CA 1
ATOM 1118 C C . LEU A 1 148 ? -16.870 3.855 23.512 1.00 84.31 148 LEU A C 1
ATOM 1120 O O . LEU A 1 148 ? -16.945 4.786 22.708 1.00 84.31 148 LEU A O 1
ATOM 1124 N N . GLY A 1 149 ? -16.508 4.054 24.779 1.00 79.69 149 GLY A N 1
ATOM 1125 C CA . GLY A 1 149 ? -16.206 5.363 25.368 1.00 79.69 149 GLY A CA 1
ATOM 1126 C C . GLY A 1 149 ? -14.753 5.541 25.799 1.00 79.69 149 GLY A C 1
ATOM 1127 O O . GLY A 1 149 ? -14.301 6.679 25.966 1.00 79.69 149 GLY A O 1
ATOM 1128 N N . GLY A 1 150 ? -14.025 4.437 25.968 1.00 78.06 150 GLY A N 1
ATOM 1129 C CA . GLY A 1 150 ? -12.612 4.442 26.315 1.00 78.06 150 GLY A CA 1
ATOM 1130 C C . GLY A 1 150 ? -11.708 4.806 25.139 1.00 78.06 150 GLY A C 1
ATOM 1131 O O . GLY A 1 150 ? -12.110 4.848 23.974 1.00 78.06 150 GLY A O 1
ATOM 1132 N N . GLU A 1 151 ? -10.445 5.080 25.456 1.00 78.31 151 GLU A N 1
ATOM 1133 C CA . GLU A 1 151 ? -9.406 5.181 24.439 1.00 78.31 151 GLU A CA 1
ATOM 1134 C C . GLU A 1 151 ? -8.997 3.781 23.980 1.00 78.31 151 GLU A C 1
ATOM 1136 O O . GLU A 1 151 ? -8.402 3.011 24.736 1.00 78.31 151 GLU A O 1
ATOM 1141 N N . SER A 1 152 ? -9.281 3.470 22.719 1.00 77.12 152 SER A N 1
ATOM 1142 C CA . SER A 1 152 ? -8.817 2.238 22.090 1.00 77.12 152 SER A CA 1
ATOM 1143 C C . SER A 1 152 ? -7.329 2.347 21.771 1.00 77.12 152 SER A C 1
ATOM 1145 O O . SER A 1 152 ? -6.879 3.342 21.195 1.00 77.12 152 SER A O 1
ATOM 1147 N N . VAL A 1 153 ? -6.558 1.323 22.145 1.00 69.25 153 VAL A N 1
ATOM 1148 C CA . VAL A 1 153 ? -5.144 1.195 21.774 1.00 69.25 153 VAL A CA 1
ATOM 1149 C C . VAL A 1 153 ? -5.067 0.437 20.461 1.00 69.25 153 VAL A C 1
ATOM 1151 O O . VAL A 1 153 ? -5.470 -0.721 20.383 1.00 69.25 153 VAL A O 1
ATOM 1154 N N . PHE A 1 154 ? -4.519 1.081 19.437 1.00 71.00 154 PHE A N 1
ATOM 1155 C CA . PHE A 1 154 ? -4.339 0.453 18.136 1.00 71.00 154 PHE A CA 1
ATOM 1156 C C . PHE A 1 154 ? -2.932 -0.132 18.012 1.00 71.00 154 PHE A C 1
ATOM 1158 O O . PHE A 1 154 ? -1.957 0.451 18.496 1.00 71.00 154 PHE A O 1
ATOM 1165 N N . GLY A 1 155 ? -2.848 -1.310 17.391 1.00 64.88 155 GLY A N 1
ATOM 1166 C CA . GLY A 1 155 ? -1.620 -2.087 17.259 1.00 64.88 155 GLY A CA 1
ATOM 1167 C C . GLY A 1 155 ? -1.267 -2.431 15.814 1.00 64.88 155 GLY A C 1
ATOM 1168 O O . GLY A 1 155 ? -1.840 -1.915 14.853 1.00 64.88 155 GLY A O 1
ATOM 1169 N N . ALA A 1 156 ? -0.285 -3.318 15.667 1.00 68.38 156 ALA A N 1
ATOM 1170 C CA . ALA A 1 156 ? 0.059 -3.899 14.378 1.00 68.38 156 ALA A CA 1
ATOM 1171 C C . ALA A 1 156 ? -0.830 -5.116 14.094 1.00 68.38 156 ALA A C 1
ATOM 1173 O O . ALA A 1 156 ? -0.961 -5.989 14.947 1.00 68.38 156 ALA A O 1
ATOM 1174 N N . ALA A 1 157 ? -1.387 -5.177 12.889 1.00 65.38 157 ALA A N 1
ATOM 1175 C CA . ALA A 1 157 ? -2.122 -6.320 12.371 1.00 65.38 157 ALA A CA 1
ATOM 1176 C C . ALA A 1 157 ? -1.497 -6.777 11.046 1.00 65.38 157 ALA A C 1
ATOM 1178 O O . ALA A 1 157 ? -1.093 -5.957 10.210 1.00 65.38 157 ALA A O 1
ATOM 1179 N N . ASP A 1 158 ? -1.401 -8.092 10.869 1.00 63.78 158 ASP A N 1
ATOM 1180 C CA . ASP A 1 158 ? -1.159 -8.680 9.554 1.00 63.78 158 ASP A CA 1
ATOM 1181 C C . ASP A 1 158 ? -2.489 -8.686 8.799 1.00 63.78 158 ASP A C 1
ATOM 1183 O O . ASP A 1 158 ? -3.502 -9.129 9.335 1.00 63.78 158 ASP A O 1
ATOM 1187 N N . ILE A 1 159 ? -2.487 -8.136 7.588 1.00 67.94 159 ILE A N 1
ATOM 1188 C CA . ILE A 1 159 ? -3.686 -8.011 6.749 1.00 67.94 159 ILE A CA 1
ATOM 1189 C C . ILE A 1 159 ? -3.537 -8.782 5.437 1.00 67.94 159 ILE A C 1
ATOM 1191 O O . ILE A 1 159 ? -4.298 -8.571 4.496 1.00 67.94 159 ILE A O 1
ATOM 1195 N N . LYS A 1 160 ? -2.526 -9.651 5.319 1.00 71.81 160 LYS A N 1
ATOM 1196 C CA . LYS A 1 160 ? -2.233 -10.359 4.067 1.00 71.81 160 LYS A CA 1
ATOM 1197 C C . LYS A 1 160 ? -3.398 -11.231 3.604 1.00 71.81 160 LYS A C 1
ATOM 1199 O O . LYS A 1 160 ? -3.675 -11.273 2.405 1.00 71.81 160 LYS A O 1
ATOM 1204 N N . ASP A 1 161 ? -4.089 -11.887 4.532 1.00 69.31 161 ASP A N 1
ATOM 1205 C CA . ASP A 1 161 ? -5.181 -12.809 4.209 1.00 69.31 161 ASP A CA 1
ATOM 1206 C C . ASP A 1 161 ? -6.427 -12.098 3.663 1.00 69.31 161 ASP A C 1
ATOM 1208 O O . ASP A 1 161 ? -7.165 -12.684 2.865 1.00 69.31 161 ASP A O 1
ATOM 1212 N N . ASP A 1 162 ? -6.592 -10.808 3.956 1.00 62.38 162 ASP A N 1
ATOM 1213 C CA . ASP A 1 162 ? -7.696 -9.979 3.454 1.00 62.38 162 ASP A CA 1
ATOM 1214 C C . ASP A 1 162 ? -7.445 -9.438 2.034 1.00 62.38 162 ASP A C 1
ATOM 1216 O O . ASP A 1 162 ? -8.337 -8.870 1.387 1.00 62.38 162 ASP A O 1
ATOM 1220 N N . LEU A 1 163 ? -6.228 -9.631 1.514 1.00 70.12 163 LEU A N 1
ATOM 1221 C CA . LEU A 1 163 ? -5.761 -9.043 0.263 1.00 70.12 163 LEU A CA 1
ATOM 1222 C C . LEU A 1 163 ? -5.567 -10.084 -0.832 1.00 70.12 163 LEU A C 1
ATOM 1224 O O . LEU A 1 163 ? -5.213 -11.243 -0.599 1.00 70.12 163 LEU A O 1
ATOM 1228 N N . ARG A 1 164 ? -5.774 -9.660 -2.079 1.00 75.56 164 ARG A N 1
ATOM 1229 C CA . ARG A 1 164 ? -5.391 -10.459 -3.244 1.00 75.56 164 ARG A CA 1
ATOM 1230 C C . ARG A 1 164 ? -3.869 -10.542 -3.311 1.00 75.56 164 ARG A C 1
ATOM 1232 O O . ARG A 1 164 ? -3.178 -9.529 -3.337 1.00 75.56 164 ARG A O 1
ATOM 1239 N N . THR A 1 165 ? -3.354 -11.766 -3.365 1.00 82.25 165 THR A N 1
ATOM 1240 C CA . THR A 1 165 ? -1.911 -12.032 -3.369 1.00 82.25 165 THR A CA 1
ATOM 1241 C C . THR A 1 165 ? -1.263 -11.842 -4.735 1.00 82.25 165 THR A C 1
ATOM 1243 O O . THR A 1 165 ? -0.042 -11.764 -4.815 1.00 82.25 165 THR A O 1
ATOM 1246 N N . VAL A 1 166 ? -2.059 -11.753 -5.801 1.00 87.25 166 VAL A N 1
ATOM 1247 C CA . VAL A 1 166 ? -1.594 -11.517 -7.170 1.00 87.25 166 VAL A CA 1
ATOM 1248 C C . VAL A 1 166 ? -2.217 -10.230 -7.688 1.00 87.25 166 VAL A C 1
ATOM 1250 O O . VAL A 1 166 ? -3.430 -10.035 -7.579 1.00 87.25 166 VAL A O 1
ATOM 1253 N N . ASN A 1 167 ? -1.389 -9.371 -8.274 1.00 86.62 167 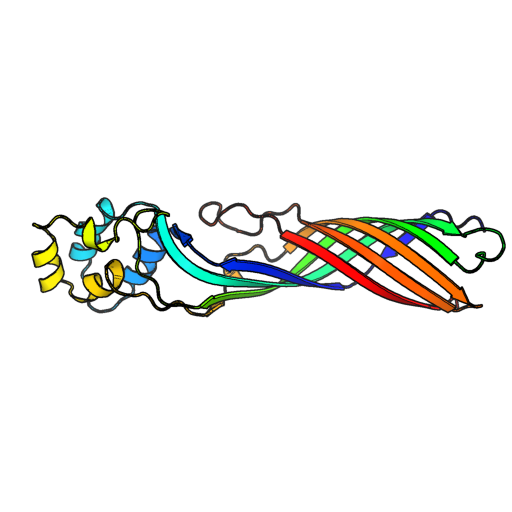ASN A N 1
ATOM 1254 C CA . ASN A 1 167 ? -1.804 -8.145 -8.941 1.00 86.62 167 ASN A CA 1
ATOM 1255 C C . ASN A 1 167 ? -1.188 -8.096 -10.346 1.00 86.62 167 ASN A C 1
ATOM 1257 O O . ASN A 1 167 ? -0.176 -8.735 -10.632 1.00 86.62 167 ASN A O 1
ATOM 1261 N N . ALA A 1 168 ? -1.827 -7.357 -11.239 1.00 91.94 168 ALA A N 1
ATOM 1262 C CA . ALA A 1 168 ? -1.359 -7.120 -12.589 1.00 91.94 168 ALA A CA 1
ATOM 1263 C C . ALA A 1 168 ? -1.660 -5.677 -12.968 1.00 91.94 168 ALA A C 1
ATOM 1265 O O . ALA A 1 168 ? -2.653 -5.096 -12.521 1.00 91.94 168 ALA A O 1
ATOM 1266 N N . GLY A 1 169 ? -0.812 -5.092 -13.800 1.00 93.06 169 GLY A N 1
ATOM 1267 C CA . GLY A 1 169 ? -0.992 -3.708 -14.189 1.00 93.06 169 GLY A CA 1
ATOM 1268 C C . GLY A 1 169 ? -0.066 -3.263 -15.296 1.00 93.06 169 GLY A C 1
ATOM 1269 O O . GLY A 1 169 ? 0.508 -4.075 -16.022 1.00 93.06 169 GLY A O 1
ATOM 1270 N N . VAL A 1 170 ? 0.054 -1.948 -15.414 1.00 95.00 170 VAL A N 1
ATOM 1271 C CA . VAL A 1 170 ? 0.889 -1.287 -16.414 1.00 95.00 170 VAL A CA 1
ATOM 1272 C C . VAL A 1 170 ? 1.965 -0.460 -15.735 1.00 95.00 170 VAL A C 1
ATOM 1274 O O . VAL A 1 170 ? 1.768 0.084 -14.647 1.00 95.00 170 VAL A O 1
ATOM 1277 N N . GLN A 1 171 ? 3.108 -0.355 -16.394 1.00 95.00 171 GLN A N 1
ATOM 1278 C CA . GLN A 1 171 ? 4.209 0.483 -15.957 1.00 95.00 171 GLN A CA 1
ATOM 1279 C C . GLN A 1 171 ? 4.747 1.337 -17.095 1.00 95.00 171 GLN A C 1
ATOM 1281 O O . GLN A 1 171 ? 4.628 0.983 -18.271 1.00 95.00 171 GLN A O 1
ATOM 1286 N N . GLY A 1 172 ? 5.384 2.441 -16.719 1.00 95.00 172 GLY A N 1
ATOM 1287 C CA . GLY A 1 172 ? 6.081 3.328 -17.635 1.00 95.00 172 GLY A CA 1
ATOM 1288 C C . GLY A 1 172 ? 7.314 3.936 -16.981 1.00 95.00 172 GLY A C 1
ATOM 1289 O O . GLY A 1 172 ? 7.317 4.213 -15.780 1.00 95.00 172 GLY A O 1
ATOM 1290 N N . ASN A 1 173 ? 8.367 4.141 -17.766 1.00 95.62 173 ASN A N 1
ATOM 1291 C CA . ASN A 1 173 ? 9.591 4.781 -17.307 1.00 95.62 173 ASN A CA 1
ATOM 1292 C C . ASN A 1 173 ? 10.243 5.656 -18.385 1.00 95.62 173 ASN A C 1
ATOM 1294 O O . ASN A 1 173 ? 10.022 5.493 -19.585 1.00 95.62 173 ASN A O 1
ATOM 1298 N N . LEU A 1 174 ? 11.057 6.598 -17.924 1.00 96.69 174 LEU A N 1
ATOM 1299 C CA . LEU A 1 174 ? 11.982 7.393 -18.716 1.00 96.69 174 LEU A CA 1
ATOM 1300 C C . LEU A 1 174 ? 13.392 7.078 -18.239 1.00 96.69 174 LEU A C 1
ATOM 1302 O O . LEU A 1 174 ? 13.649 7.018 -17.037 1.00 96.69 174 LEU A O 1
ATOM 1306 N N . GLY A 1 175 ? 14.302 6.884 -19.181 1.00 95.25 175 GLY A N 1
ATOM 1307 C CA . GLY A 1 175 ? 15.654 6.452 -18.901 1.00 95.25 175 GLY A CA 1
ATOM 1308 C C . GLY A 1 175 ? 16.709 7.293 -19.595 1.00 95.25 175 GLY A C 1
ATOM 1309 O O . GLY A 1 175 ? 16.539 7.761 -20.723 1.00 95.25 175 GLY A O 1
ATOM 1310 N N . LEU A 1 176 ? 17.834 7.435 -18.905 1.00 95.94 176 LEU A N 1
ATOM 1311 C CA . LEU A 1 176 ? 19.078 7.977 -19.421 1.00 95.94 176 LEU A CA 1
ATOM 1312 C C . LEU A 1 176 ? 20.160 6.917 -19.230 1.00 95.94 176 LEU A C 1
ATOM 1314 O O . LEU A 1 176 ? 20.267 6.306 -18.167 1.00 95.94 176 LEU A O 1
ATOM 1318 N N . SER A 1 177 ? 20.966 6.676 -20.255 1.00 94.50 177 SER A N 1
ATOM 1319 C CA . SER A 1 177 ? 22.089 5.748 -20.159 1.00 94.50 177 SER A CA 1
ATOM 1320 C C . SER A 1 177 ? 23.358 6.324 -20.756 1.00 94.50 177 SER A C 1
ATOM 1322 O O . SER A 1 177 ? 23.298 7.106 -21.701 1.00 94.50 177 SER A O 1
ATOM 1324 N N . TYR A 1 178 ? 24.489 5.924 -20.185 1.00 94.25 178 TYR A N 1
ATOM 1325 C CA . TYR A 1 178 ? 25.827 6.274 -20.626 1.00 94.25 178 TYR A CA 1
ATOM 1326 C C . TYR A 1 178 ? 26.575 5.007 -21.044 1.00 94.25 178 TYR A C 1
ATOM 1328 O O . TYR A 1 178 ? 26.753 4.082 -20.248 1.00 94.25 178 TYR A O 1
ATOM 1336 N N . GLN A 1 179 ? 27.010 4.975 -22.298 1.00 92.12 179 GLN A N 1
ATOM 1337 C CA . GLN A 1 179 ? 27.760 3.899 -22.921 1.00 92.12 179 GLN A CA 1
ATOM 1338 C C . GLN A 1 179 ? 29.262 4.206 -22.878 1.00 92.12 179 GLN A C 1
ATOM 1340 O O . GLN A 1 179 ? 29.729 5.221 -23.394 1.00 92.12 179 GLN A O 1
ATOM 1345 N N . CYS A 1 180 ? 30.042 3.277 -22.331 1.00 90.44 180 CYS A N 1
ATOM 1346 C CA . CYS A 1 180 ? 31.499 3.287 -22.378 1.00 90.44 180 CYS A CA 1
ATOM 1347 C C . CYS A 1 180 ? 32.001 1.915 -22.840 1.00 90.44 180 CYS A C 1
ATOM 1349 O O . CYS A 1 180 ? 31.967 0.938 -22.090 1.00 90.44 180 CYS A O 1
ATOM 1351 N N . HIS A 1 181 ? 32.480 1.835 -24.084 1.00 88.88 181 HIS A N 1
ATOM 1352 C CA . HIS A 1 181 ? 32.911 0.583 -24.716 1.00 88.88 181 HIS A CA 1
ATOM 1353 C C . HIS A 1 181 ? 31.805 -0.487 -24.670 1.00 88.88 181 HIS A C 1
ATOM 1355 O O . HIS A 1 181 ? 30.750 -0.306 -25.275 1.00 88.88 181 HIS A O 1
ATOM 1361 N N . ARG A 1 182 ? 32.029 -1.592 -23.950 1.00 91.19 182 ARG A N 1
ATOM 1362 C CA . ARG A 1 182 ? 31.064 -2.686 -23.757 1.00 91.19 182 ARG A CA 1
ATOM 1363 C C . ARG A 1 182 ? 30.144 -2.483 -22.551 1.00 91.19 182 ARG A C 1
ATOM 1365 O O . ARG A 1 182 ? 29.248 -3.287 -22.336 1.00 91.19 182 ARG A O 1
ATOM 1372 N N . ASN A 1 183 ? 30.352 -1.427 -21.773 1.00 93.62 183 ASN A N 1
ATOM 1373 C CA . ASN A 1 183 ? 29.654 -1.174 -20.520 1.00 93.62 183 ASN A CA 1
ATOM 1374 C C . ASN A 1 183 ? 28.603 -0.080 -20.697 1.00 93.62 183 ASN A C 1
ATOM 1376 O O . ASN A 1 183 ? 28.854 0.917 -21.375 1.00 93.62 183 ASN A O 1
ATOM 1380 N N . LYS A 1 184 ? 27.459 -0.234 -20.039 1.00 93.25 184 LYS A N 1
ATOM 1381 C CA . LYS A 1 184 ? 26.391 0.761 -19.997 1.00 93.25 184 LYS A CA 1
ATOM 1382 C C . LYS A 1 184 ? 25.951 0.976 -18.560 1.00 93.25 184 LYS A C 1
ATOM 1384 O O . LYS A 1 184 ? 25.555 0.020 -17.904 1.00 93.25 184 LYS A O 1
ATOM 1389 N N . LEU A 1 185 ? 25.976 2.217 -18.094 1.00 95.38 185 LEU A N 1
ATOM 1390 C CA . LEU A 1 185 ? 25.294 2.625 -16.867 1.00 95.38 185 LEU A CA 1
ATOM 1391 C C . LEU A 1 185 ? 23.965 3.259 -17.245 1.00 95.38 185 LEU A C 1
ATOM 1393 O O . LEU A 1 185 ? 23.893 3.976 -18.243 1.00 95.38 185 LEU A O 1
ATOM 1397 N N . PHE A 1 186 ? 22.913 2.996 -16.483 1.00 94.62 186 PHE A N 1
ATOM 1398 C CA . PHE A 1 186 ? 21.610 3.582 -16.752 1.00 94.62 186 PHE A CA 1
ATOM 1399 C C . PHE A 1 186 ? 20.863 3.948 -15.479 1.00 94.62 186 PHE A C 1
ATOM 1401 O O . PHE A 1 186 ?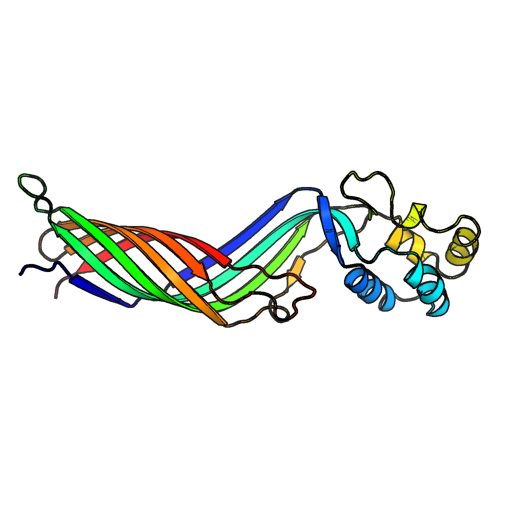 20.966 3.272 -14.458 1.00 94.62 186 PHE A O 1
ATOM 1408 N N . LEU A 1 187 ? 20.107 5.032 -15.588 1.00 95.75 187 LEU A N 1
ATOM 1409 C CA . LEU A 1 187 ? 19.178 5.520 -14.590 1.00 95.75 187 LEU A CA 1
ATOM 1410 C C . LEU A 1 187 ? 17.800 5.585 -15.240 1.00 95.75 187 LEU A C 1
ATOM 1412 O O . LEU A 1 187 ? 17.656 6.176 -16.311 1.00 95.75 187 LEU A O 1
ATOM 1416 N N . GLU A 1 188 ? 16.800 5.006 -14.592 1.00 95.25 188 GLU A N 1
ATOM 1417 C CA . GLU A 1 188 ? 15.402 5.123 -14.991 1.00 95.25 188 GLU A CA 1
ATOM 1418 C C . GLU A 1 188 ? 14.581 5.689 -13.841 1.00 95.25 188 GLU A C 1
ATOM 1420 O O . GLU A 1 188 ? 14.763 5.324 -12.678 1.00 95.25 188 GLU A O 1
ATOM 1425 N N . VAL A 1 189 ? 13.647 6.562 -14.189 1.00 94.94 189 VAL A N 1
ATOM 1426 C CA . VAL A 1 189 ? 12.600 7.052 -13.299 1.00 94.94 189 VAL A CA 1
ATOM 1427 C C . VAL A 1 189 ? 11.260 6.686 -13.906 1.00 94.94 189 VAL A C 1
ATOM 1429 O O . VAL A 1 189 ? 11.072 6.767 -15.120 1.00 94.94 189 VAL A O 1
ATOM 1432 N N . GLY A 1 190 ? 10.321 6.246 -13.086 1.00 93.12 190 GLY A N 1
ATOM 1433 C CA . GLY A 1 190 ? 9.048 5.768 -13.598 1.00 93.12 190 GLY A CA 1
ATOM 1434 C C . GLY A 1 190 ? 8.040 5.490 -12.509 1.00 93.12 190 GLY A C 1
ATOM 1435 O O . GLY A 1 190 ? 8.180 5.929 -11.367 1.00 93.12 190 GLY A O 1
ATOM 1436 N N . GLY A 1 191 ? 7.023 4.739 -12.888 1.00 91.31 191 GLY A N 1
ATOM 1437 C CA . GLY A 1 191 ? 6.033 4.246 -11.958 1.00 91.31 191 GLY A CA 1
ATOM 1438 C C . GLY A 1 191 ? 5.176 3.154 -12.564 1.00 91.31 191 GLY A C 1
ATOM 1439 O O . GLY A 1 191 ? 5.259 2.831 -13.753 1.00 91.31 191 GLY A O 1
ATOM 1440 N N . ASN A 1 192 ? 4.338 2.588 -11.712 1.00 91.19 192 ASN A N 1
ATOM 1441 C CA . ASN A 1 192 ? 3.390 1.553 -12.073 1.00 91.19 192 ASN A CA 1
ATOM 1442 C C . ASN A 1 192 ? 2.011 1.825 -11.471 1.00 91.19 192 ASN A C 1
ATOM 1444 O O . ASN A 1 192 ? 1.865 2.542 -10.478 1.00 91.19 192 ASN A O 1
ATOM 1448 N N . TYR A 1 193 ? 1.002 1.234 -12.100 1.00 88.94 193 TYR A N 1
ATOM 1449 C CA . TYR A 1 193 ? -0.380 1.265 -11.651 1.00 88.94 193 TYR A CA 1
ATOM 1450 C C . TYR A 1 193 ? -0.982 -0.136 -11.774 1.00 88.94 193 TYR A C 1
ATOM 1452 O O . TYR A 1 193 ? -1.048 -0.701 -12.869 1.00 88.94 193 TYR A O 1
ATOM 1460 N N . GLY A 1 194 ? -1.396 -0.707 -10.644 1.00 87.12 194 GLY A N 1
ATOM 1461 C CA . GLY A 1 194 ? -2.095 -1.986 -10.575 1.00 87.12 194 GLY A CA 1
ATOM 1462 C C . GLY A 1 194 ? -3.555 -1.838 -10.988 1.00 87.12 194 GLY A C 1
ATOM 1463 O O . GLY A 1 194 ? -4.255 -0.959 -10.498 1.00 87.12 194 GLY A O 1
ATOM 1464 N N . LEU A 1 195 ? -4.020 -2.720 -11.869 1.00 86.31 195 LEU A N 1
ATOM 1465 C CA . LEU A 1 195 ? -5.396 -2.758 -12.371 1.00 86.31 195 LEU A CA 1
ATOM 1466 C C . LEU A 1 195 ? -6.296 -3.683 -11.536 1.00 86.31 195 LEU A C 1
ATOM 1468 O O . LEU A 1 195 ? -7.515 -3.664 -11.691 1.00 86.31 195 LEU A O 1
ATOM 1472 N N . VAL A 1 196 ? -5.711 -4.505 -10.658 1.00 82.44 196 VAL A N 1
ATOM 1473 C CA . VAL A 1 196 ? -6.457 -5.399 -9.766 1.00 82.44 196 VAL A CA 1
ATOM 1474 C C . VAL A 1 196 ? -6.694 -4.708 -8.425 1.00 82.44 196 VAL A C 1
ATOM 1476 O O . VAL A 1 196 ? -5.770 -4.160 -7.817 1.00 82.44 196 VAL A O 1
ATOM 1479 N N . ARG A 1 197 ? -7.943 -4.761 -7.946 1.00 77.31 197 ARG A N 1
ATOM 1480 C CA . ARG A 1 197 ? -8.319 -4.275 -6.611 1.00 77.31 197 ARG A CA 1
ATOM 1481 C C . ARG A 1 197 ? -7.621 -5.093 -5.533 1.00 77.31 197 ARG A C 1
ATOM 1483 O O . ARG A 1 197 ? -7.574 -6.319 -5.607 1.00 77.31 197 ARG A O 1
ATOM 1490 N N . LEU A 1 198 ? -7.123 -4.405 -4.516 1.00 69.69 198 LEU A N 1
ATOM 1491 C CA . LEU A 1 198 ? -6.330 -5.021 -3.454 1.00 69.69 198 LEU A CA 1
ATOM 1492 C C . LEU A 1 198 ? -7.165 -5.863 -2.505 1.00 69.69 198 LEU A C 1
ATOM 1494 O O . LEU A 1 198 ? -6.766 -6.968 -2.147 1.00 69.69 198 LEU A O 1
ATOM 1498 N N . GLN A 1 199 ? -8.319 -5.339 -2.105 1.00 66.75 199 GLN A N 1
ATOM 1499 C CA . GLN A 1 199 ? -9.200 -6.004 -1.162 1.00 66.75 199 GLN A CA 1
ATOM 1500 C C . GLN A 1 199 ? -9.955 -7.159 -1.831 1.00 66.75 199 GLN A C 1
ATOM 1502 O O . GLN A 1 199 ? -10.453 -7.034 -2.956 1.00 66.75 199 GLN A O 1
ATOM 1507 N N . LYS A 1 200 ? -10.048 -8.300 -1.134 1.00 61.19 200 LYS A N 1
ATOM 1508 C CA . LYS A 1 200 ? -10.905 -9.422 -1.554 1.00 61.19 200 LYS A CA 1
ATOM 1509 C C . LYS A 1 200 ? -12.389 -9.082 -1.410 1.00 61.19 200 LYS A C 1
ATOM 1511 O O . LYS A 1 200 ? -13.164 -9.428 -2.298 1.00 61.19 200 LYS A O 1
ATOM 1516 N N . ASP A 1 201 ? -12.745 -8.388 -0.330 1.00 57.84 201 ASP A N 1
ATOM 1517 C CA . ASP A 1 201 ? -14.105 -7.941 -0.026 1.00 57.84 201 ASP A CA 1
ATOM 1518 C C . ASP A 1 201 ? -14.273 -6.444 -0.328 1.00 57.84 201 ASP A C 1
ATOM 1520 O O . ASP A 1 201 ? -13.476 -5.606 0.097 1.00 57.84 201 ASP A O 1
ATOM 1524 N N . THR A 1 202 ? -15.336 -6.108 -1.056 1.00 57.19 202 THR A N 1
ATOM 1525 C CA . THR A 1 202 ? -15.730 -4.733 -1.375 1.00 57.19 202 THR A CA 1
ATOM 1526 C C . THR A 1 202 ? -16.127 -3.909 -0.151 1.00 57.19 202 THR A C 1
ATOM 1528 O O . THR A 1 202 ? -16.037 -2.683 -0.210 1.00 57.19 202 THR A O 1
ATOM 1531 N N . SER A 1 203 ? -16.524 -4.551 0.954 1.00 46.53 203 SER A N 1
ATOM 1532 C CA . SER A 1 203 ? -16.836 -3.877 2.224 1.00 46.53 203 SER A CA 1
ATOM 1533 C C . SER A 1 203 ? -15.613 -3.169 2.833 1.00 46.53 203 SER A C 1
ATOM 1535 O O . SER A 1 203 ? -15.756 -2.137 3.487 1.00 46.53 203 SER A O 1
ATOM 1537 N N . ASN A 1 204 ? -14.402 -3.656 2.527 1.00 50.41 204 ASN A N 1
ATOM 1538 C CA . ASN A 1 204 ? -13.122 -3.128 3.012 1.00 50.41 204 ASN A CA 1
ATOM 1539 C C . ASN A 1 204 ? -12.495 -2.074 2.071 1.00 50.41 204 ASN A C 1
ATOM 1541 O O . ASN A 1 204 ? -11.343 -1.663 2.252 1.00 50.41 204 ASN A O 1
ATOM 1545 N N . GLY A 1 205 ? -13.245 -1.621 1.060 1.00 53.75 205 GLY A N 1
ATOM 1546 C CA . GLY A 1 205 ? -12.834 -0.603 0.091 1.00 53.75 205 GLY A CA 1
ATOM 1547 C C . GLY A 1 205 ? -12.387 -1.161 -1.265 1.00 53.75 205 GLY A C 1
ATOM 1548 O O . GLY A 1 205 ? -12.298 -2.365 -1.482 1.00 53.75 205 GLY A O 1
ATOM 1549 N N . SER A 1 206 ? -12.121 -0.257 -2.213 1.00 59.94 206 SER A N 1
ATOM 1550 C CA . SER A 1 206 ? -11.741 -0.585 -3.595 1.00 59.94 206 SER A CA 1
ATOM 1551 C C . SER A 1 206 ? -10.519 0.231 -4.011 1.00 59.94 206 SER A C 1
ATOM 1553 O O . SER A 1 206 ? -10.621 1.160 -4.815 1.00 59.94 206 SER A O 1
ATOM 1555 N N . ASN A 1 207 ? -9.359 -0.110 -3.450 1.00 65.00 207 ASN A N 1
ATOM 1556 C CA . ASN A 1 207 ? -8.120 0.603 -3.739 1.00 65.00 207 ASN A CA 1
ATOM 1557 C C . ASN A 1 207 ? -7.286 -0.128 -4.792 1.00 65.00 207 ASN A C 1
ATOM 1559 O O . ASN A 1 207 ? -7.206 -1.359 -4.812 1.00 65.00 207 ASN A O 1
ATOM 1563 N N . HIS A 1 208 ? -6.635 0.669 -5.634 1.00 76.56 208 HIS A N 1
ATOM 1564 C CA . HIS A 1 208 ? -5.572 0.229 -6.527 1.00 76.56 208 HIS A CA 1
ATOM 1565 C C . HIS A 1 208 ? -4.234 0.625 -5.915 1.00 76.56 208 HIS A C 1
ATOM 1567 O O . HIS A 1 208 ? -4.142 1.610 -5.179 1.00 76.56 208 HIS A O 1
ATOM 1573 N N . ILE A 1 209 ? -3.205 -0.160 -6.201 1.00 78.06 209 ILE A N 1
ATOM 1574 C CA . ILE A 1 209 ? -1.854 0.096 -5.720 1.00 78.06 209 ILE A CA 1
ATOM 1575 C C . ILE A 1 209 ? -1.044 0.707 -6.866 1.00 78.06 209 ILE A C 1
ATOM 1577 O O . ILE A 1 209 ? -1.136 0.263 -8.011 1.00 78.06 209 ILE A O 1
ATOM 1581 N N . SER A 1 210 ? -0.250 1.718 -6.543 1.00 81.19 210 SER A N 1
ATOM 1582 C CA . SER A 1 210 ? 0.673 2.373 -7.462 1.00 81.19 210 SER A CA 1
ATOM 1583 C C . SER A 1 210 ? 1.957 2.719 -6.731 1.00 81.19 210 SER A C 1
ATOM 1585 O O . SER A 1 210 ? 1.917 3.088 -5.554 1.00 81.19 210 SER A O 1
ATOM 1587 N N . SER A 1 211 ? 3.077 2.691 -7.441 1.00 83.44 211 SER A N 1
ATOM 1588 C CA . SER A 1 211 ? 4.364 3.125 -6.901 1.00 83.44 211 SER A CA 1
ATOM 1589 C C . SER A 1 211 ? 5.153 3.948 -7.907 1.00 83.44 211 SER A C 1
ATOM 1591 O O . SER A 1 211 ? 5.017 3.779 -9.119 1.00 83.44 211 SER A O 1
ATOM 1593 N N . ALA A 1 212 ? 5.984 4.844 -7.379 1.00 88.12 212 ALA A N 1
ATOM 1594 C CA . ALA A 1 212 ? 7.061 5.474 -8.123 1.00 88.12 212 ALA A CA 1
ATOM 1595 C C . ALA A 1 212 ? 8.328 4.620 -7.992 1.00 88.12 212 ALA A C 1
ATOM 1597 O O . ALA A 1 212 ? 8.586 4.038 -6.937 1.00 88.12 212 ALA A O 1
ATOM 1598 N N . SER A 1 213 ? 9.124 4.560 -9.053 1.00 86.56 213 SER A N 1
ATOM 1599 C CA . SER A 1 213 ? 10.324 3.730 -9.132 1.00 86.56 213 SER A CA 1
ATOM 1600 C C . SER A 1 213 ? 11.529 4.548 -9.578 1.00 86.56 213 SER A C 1
ATOM 1602 O O . SER A 1 213 ? 11.435 5.343 -10.516 1.00 86.56 213 SER A O 1
ATOM 1604 N N . ILE A 1 214 ? 12.675 4.289 -8.951 1.00 89.06 214 ILE A N 1
ATOM 1605 C CA . ILE A 1 214 ? 13.992 4.748 -9.397 1.00 89.06 214 ILE A CA 1
ATOM 1606 C C . ILE A 1 214 ? 14.856 3.502 -9.565 1.00 89.06 214 ILE A C 1
ATOM 1608 O O . ILE A 1 214 ? 14.989 2.717 -8.629 1.00 89.06 214 ILE A O 1
ATOM 1612 N N . ILE A 1 215 ? 15.431 3.316 -10.751 1.00 89.50 215 ILE A N 1
ATOM 1613 C CA . ILE A 1 215 ? 16.259 2.154 -11.080 1.00 89.50 215 ILE A CA 1
ATOM 1614 C C . ILE A 1 215 ? 17.635 2.651 -11.493 1.00 89.50 215 ILE A C 1
ATOM 1616 O O . ILE A 1 215 ? 17.764 3.402 -12.456 1.00 89.50 215 ILE A O 1
ATOM 1620 N N . LEU A 1 216 ? 18.665 2.193 -10.788 1.00 92.00 216 LEU A N 1
ATOM 1621 C CA . LEU A 1 216 ? 20.058 2.346 -11.189 1.00 92.00 216 LEU A CA 1
ATOM 1622 C C . LEU A 1 216 ? 20.574 0.981 -11.637 1.00 92.00 216 LEU A C 1
ATOM 1624 O O . LEU A 1 216 ? 20.416 -0.002 -10.914 1.00 92.00 216 LEU A O 1
ATOM 1628 N N . GLY A 1 217 ? 21.193 0.911 -12.811 1.00 90.00 217 GLY A N 1
ATOM 1629 C CA . GLY A 1 217 ? 21.661 -0.359 -13.343 1.00 90.00 217 GLY A CA 1
ATOM 1630 C C . GLY A 1 217 ? 22.917 -0.269 -14.194 1.00 90.00 217 GLY A C 1
ATOM 1631 O O . GLY A 1 217 ? 23.345 0.795 -14.647 1.00 90.00 217 GLY A O 1
ATOM 1632 N N . TYR A 1 218 ? 23.499 -1.443 -14.405 1.00 92.38 218 TYR A N 1
ATOM 1633 C CA . TYR A 1 218 ? 24.673 -1.677 -15.228 1.00 92.38 218 TYR A CA 1
ATOM 1634 C C . TYR A 1 218 ? 24.364 -2.800 -16.219 1.00 92.38 218 TYR A C 1
ATOM 1636 O O . TYR A 1 218 ? 23.723 -3.788 -15.866 1.00 92.38 218 TYR A O 1
ATOM 1644 N N . ALA A 1 219 ? 24.816 -2.656 -17.460 1.00 89.44 219 ALA A N 1
ATOM 1645 C CA . ALA A 1 219 ? 24.733 -3.695 -18.474 1.00 89.44 219 ALA A CA 1
ATOM 1646 C C . ALA A 1 219 ? 26.081 -3.863 -19.178 1.00 89.44 219 ALA A C 1
ATOM 1648 O O . ALA A 1 219 ? 26.788 -2.887 -19.437 1.00 89.44 219 ALA A O 1
ATOM 1649 N N . HIS A 1 220 ? 26.404 -5.107 -19.522 1.00 90.50 220 HIS A N 1
ATOM 1650 C CA . HIS A 1 220 ? 27.603 -5.464 -20.266 1.00 90.50 220 HIS A CA 1
ATOM 1651 C C . HIS A 1 220 ? 27.221 -6.139 -21.581 1.00 90.50 220 HIS A C 1
ATOM 1653 O O . HIS A 1 220 ? 26.381 -7.038 -21.609 1.00 90.50 220 HIS A O 1
ATOM 1659 N N . ARG A 1 221 ? 27.843 -5.703 -22.673 1.00 86.12 221 ARG A N 1
ATOM 1660 C CA . ARG A 1 221 ? 27.718 -6.334 -23.984 1.00 86.12 221 ARG A CA 1
ATOM 1661 C C . ARG A 1 221 ? 28.770 -7.437 -24.104 1.00 86.12 221 ARG A C 1
ATOM 1663 O O . ARG A 1 221 ? 29.959 -7.121 -24.167 1.00 86.12 221 ARG A O 1
ATOM 1670 N N . LEU A 1 222 ? 28.307 -8.689 -24.127 1.00 81.19 222 LEU A N 1
ATOM 1671 C CA . LEU A 1 222 ? 29.123 -9.883 -24.378 1.00 81.19 222 LEU A CA 1
ATOM 1672 C C . LEU A 1 222 ? 29.766 -9.826 -25.775 1.00 81.19 222 LEU A C 1
ATOM 1674 O O . LEU A 1 222 ? 29.066 -9.405 -26.726 1.00 81.19 222 LEU A O 1
#

Sequence (222 aa):
MNDLLSLRLGVEYSGQGGNRDGVQAMSSNQLMSSIVNTPGIPAEALGLIGEIVPPIFYTDVKNTTKFDYLMIPLSLQVGKDLGGSWKSWRVYAGAGPFVSFLLSAKQVSKGKSKLYTDASKSQTLWSIIPPNIQPIITEMAPQLINALGGESVFGAADIKDDLRTVNAGVQGNLGLSYQCHRNKLFLEVGGNYGLVRLQKDTSNGSNHISSASIILGYAHRL

pLDDT: mean 84.23, std 10.04, range [41.28, 96.75]

Solvent-accessible surface area (backbone atoms only — not comparable to full-atom values): 11844 Å² total; per-residue (Å²): 131,90,71,42,66,47,81,44,79,52,77,44,81,44,85,39,70,50,78,46,78,47,70,40,83,45,55,34,66,61,52,50,59,57,52,71,73,41,88,77,57,51,70,69,62,51,59,71,42,61,82,68,56,56,73,48,31,18,35,50,39,39,34,38,39,44,34,33,28,46,32,42,39,40,31,48,31,40,39,48,70,38,67,78,99,39,55,46,32,32,44,34,41,31,38,34,49,33,43,33,36,57,74,46,35,42,37,38,32,48,51,63,27,50,39,13,64,39,83,84,61,82,45,40,49,44,74,71,52,54,81,86,49,50,61,55,41,52,73,67,22,54,65,54,51,48,72,32,57,26,68,46,76,47,54,75,43,82,50,48,88,56,34,51,53,65,42,38,31,43,36,40,37,42,34,45,32,43,52,54,94,54,37,32,43,35,43,35,43,37,34,39,43,37,75,41,57,38,43,70,47,73,91,80,40,85,48,62,54,62,47,79,44,78,46,80,50,76,47,74,64,129